Protein AF-A0A7W7Z5I8-F1 (afdb_monomer_lite)

Foldseek 3Di:
DVVVVVVQVVQQVVCCVPPVHGDDCVPDPDRDDDLQPPVLVCCLVVDPPRFQLSVLVSVLSSLVSLLVVLVVQLVPDPDPVSNVVSVVSNVVSVVVNVVSVVSSVVRVVVVVVVVVVPPPPPCPPCPLLNLLVVLLVLLQVLLVVDDPVLNVLSVPLDGDPDDRDPDDDDPPPPDDDSVVSLSSNLNSLVSSLVVLVVQLVVDPDDVSNVSSVVSNVSSVVSSVSSVVSVVVD

Sequence (233 aa):
MQRERERVDAIILGAIAALNKPPDAADLRWPPSDLVPAQEVSEVGDSSLGTAYDAWALAVRHRERAFMFWTYVAALAGDAAVRAAAEGFAREALHDGDALRRERRAAWRSLRHDATEERPSAGEPASAALLESLLLKDIMAWSQQLSSGERAVLAGLAPSPLPPGDQPHDPLAVEGSRDEITSRALRRAEQLATLYLTDADRATDQAGLELAQQLAAQSIARLAVLRSVAAGA

Structure (mmCIF, N/CA/C/O backbone):
data_AF-A0A7W7Z5I8-F1
#
_entry.id   AF-A0A7W7Z5I8-F1
#
loop_
_atom_site.group_PDB
_atom_site.id
_atom_site.type_symbol
_atom_site.label_atom_id
_atom_site.label_alt_id
_atom_site.label_comp_id
_atom_site.label_asym_id
_atom_site.label_entity_id
_atom_site.label_seq_id
_atom_site.pdbx_PDB_ins_code
_atom_site.Cartn_x
_atom_site.Cartn_y
_atom_site.Cartn_z
_atom_site.occupancy
_atom_site.B_iso_or_equiv
_atom_site.auth_seq_id
_atom_site.auth_comp_id
_atom_site.auth_asym_id
_atom_site.auth_atom_id
_atom_site.pdbx_PDB_model_num
ATOM 1 N N . MET A 1 1 ? 12.337 11.397 -4.867 1.00 59.59 1 MET A N 1
ATOM 2 C CA . MET A 1 1 ? 11.713 12.301 -5.861 1.00 59.59 1 MET A CA 1
ATOM 3 C C . MET A 1 1 ? 12.650 12.668 -7.008 1.00 59.59 1 MET A C 1
ATOM 5 O O . MET A 1 1 ? 12.246 12.473 -8.141 1.00 59.59 1 MET A O 1
ATOM 9 N N . GLN A 1 2 ? 13.886 13.124 -6.759 1.00 82.56 2 GLN A N 1
ATOM 10 C CA . GLN A 1 2 ? 14.812 13.554 -7.824 1.00 82.56 2 GLN A CA 1
ATOM 11 C C . GLN A 1 2 ? 15.100 12.478 -8.892 1.00 82.56 2 GLN A C 1
ATOM 13 O O . GLN A 1 2 ? 14.858 12.712 -10.067 1.00 82.56 2 GLN A O 1
ATOM 18 N N . ARG A 1 3 ? 15.489 11.266 -8.476 1.00 81.25 3 ARG A N 1
ATOM 19 C CA . ARG A 1 3 ? 15.762 10.144 -9.396 1.00 81.25 3 ARG A CA 1
ATOM 20 C C . ARG A 1 3 ? 14.581 9.755 -10.291 1.00 81.25 3 ARG A C 1
ATOM 22 O O . ARG A 1 3 ? 14.772 9.317 -11.413 1.00 81.25 3 ARG A O 1
ATOM 29 N N . GLU A 1 4 ? 13.355 9.887 -9.790 1.00 82.94 4 GLU A N 1
ATOM 30 C CA . GLU A 1 4 ? 12.168 9.541 -10.579 1.00 82.94 4 GLU A CA 1
ATOM 31 C C . GLU A 1 4 ? 11.875 10.614 -11.634 1.00 82.94 4 GLU A C 1
ATOM 33 O O . GLU A 1 4 ? 11.503 10.283 -12.753 1.00 82.94 4 GLU A O 1
ATOM 38 N N . ARG A 1 5 ? 12.133 11.891 -11.315 1.00 85.56 5 ARG A N 1
ATOM 39 C CA . ARG A 1 5 ? 12.077 12.982 -12.300 1.00 85.56 5 ARG A CA 1
ATOM 40 C C . ARG A 1 5 ? 13.115 12.786 -13.402 1.00 85.56 5 ARG A C 1
ATOM 42 O O . ARG A 1 5 ? 12.760 12.851 -14.567 1.00 85.56 5 ARG A O 1
ATOM 49 N N . GLU A 1 6 ? 14.345 12.426 -13.038 1.00 87.25 6 GLU A N 1
ATOM 50 C CA . GLU A 1 6 ? 15.419 12.145 -14.003 1.00 87.25 6 GLU A CA 1
ATOM 51 C C . GLU A 1 6 ? 15.049 11.018 -14.984 1.00 87.25 6 GLU A C 1
ATOM 53 O O . GLU A 1 6 ? 15.365 11.100 -16.169 1.00 87.25 6 GLU A O 1
ATOM 58 N N . ARG A 1 7 ? 14.327 9.987 -14.524 1.00 86.56 7 ARG A N 1
ATOM 59 C CA . ARG A 1 7 ? 13.817 8.919 -15.400 1.00 86.56 7 ARG A CA 1
ATOM 60 C C . ARG A 1 7 ? 12.738 9.405 -16.352 1.00 86.56 7 ARG A C 1
ATOM 62 O O . ARG A 1 7 ? 12.776 9.063 -17.531 1.00 86.56 7 ARG A O 1
ATOM 69 N N . VAL A 1 8 ? 11.786 10.187 -15.845 1.00 88.62 8 VAL A N 1
ATOM 70 C CA . VAL A 1 8 ? 10.740 10.797 -16.674 1.00 88.62 8 VAL A CA 1
ATOM 71 C C . VAL A 1 8 ? 11.378 11.673 -17.751 1.00 88.62 8 VAL A C 1
ATOM 73 O O . VAL A 1 8 ? 11.044 11.525 -18.926 1.00 88.62 8 VAL A O 1
ATOM 76 N N . ASP A 1 9 ? 12.360 12.494 -17.382 1.00 90.44 9 ASP A N 1
ATOM 77 C CA . ASP A 1 9 ? 13.094 13.346 -18.317 1.00 90.44 9 ASP A CA 1
ATOM 78 C C . ASP A 1 9 ? 13.838 12.515 -19.373 1.00 90.44 9 ASP A C 1
ATOM 80 O O . ASP A 1 9 ? 13.765 12.821 -20.564 1.00 90.44 9 ASP A O 1
ATOM 84 N N . ALA A 1 10 ? 14.491 11.418 -18.974 1.00 87.44 10 ALA A N 1
ATOM 85 C CA . ALA A 1 10 ? 15.163 10.509 -19.903 1.00 87.44 10 ALA A CA 1
ATOM 86 C C . ALA A 1 10 ? 14.190 9.870 -20.911 1.00 87.44 10 ALA A C 1
ATOM 88 O O . ALA A 1 10 ? 14.506 9.781 -22.100 1.00 87.44 10 ALA A O 1
ATOM 89 N N . ILE A 1 11 ? 12.993 9.468 -20.466 1.00 88.50 11 ILE A N 1
ATOM 90 C CA . ILE A 1 11 ? 11.944 8.922 -21.343 1.00 88.50 11 ILE A CA 1
ATOM 91 C C . ILE A 1 11 ? 11.437 9.996 -22.310 1.00 88.50 11 ILE A C 1
ATOM 93 O O . ILE A 1 11 ? 11.309 9.724 -23.504 1.00 88.50 11 ILE A O 1
ATOM 97 N N . ILE A 1 12 ? 11.176 11.214 -21.825 1.00 90.44 12 ILE A N 1
ATOM 98 C CA . ILE A 1 12 ? 10.705 12.330 -22.657 1.00 90.44 12 ILE A CA 1
ATOM 99 C C . ILE A 1 12 ? 11.742 12.672 -23.728 1.00 90.44 12 ILE A C 1
ATOM 101 O O . ILE A 1 12 ? 11.397 12.766 -24.906 1.00 90.44 12 ILE A O 1
ATOM 105 N N . LEU A 1 13 ? 13.013 12.814 -23.344 1.00 88.50 13 LEU A N 1
ATOM 106 C CA . LEU A 1 13 ? 14.099 13.110 -24.278 1.00 88.50 13 LEU A CA 1
ATOM 107 C C . LEU A 1 13 ? 14.267 11.998 -25.319 1.00 88.50 13 LEU A C 1
ATOM 109 O O . LEU A 1 13 ? 14.396 12.292 -26.508 1.00 88.50 13 LEU A O 1
ATOM 113 N N . GLY A 1 14 ? 14.206 10.732 -24.897 1.00 85.94 14 GLY A N 1
ATOM 114 C CA . GLY A 1 14 ? 14.259 9.586 -25.805 1.00 85.94 14 GLY A CA 1
ATOM 115 C C . GLY A 1 14 ? 13.087 9.555 -26.791 1.00 85.94 14 GLY A C 1
ATOM 116 O O . GLY A 1 14 ? 13.288 9.331 -27.984 1.00 85.94 14 GLY A O 1
ATOM 117 N N . ALA A 1 15 ? 11.872 9.845 -26.321 1.00 86.12 15 ALA A N 1
ATOM 118 C CA . ALA A 1 15 ? 10.682 9.904 -27.164 1.00 86.12 15 ALA A CA 1
ATOM 119 C C . ALA A 1 15 ? 10.750 11.052 -28.178 1.00 86.12 15 ALA A C 1
ATOM 121 O O . ALA A 1 15 ? 10.466 10.835 -29.353 1.00 86.12 15 ALA A O 1
ATOM 122 N N . ILE A 1 16 ? 11.197 12.242 -27.768 1.00 88.50 16 ILE A N 1
ATOM 123 C CA . ILE A 1 16 ? 11.392 13.370 -28.688 1.00 88.50 16 ILE A CA 1
ATOM 124 C C . ILE A 1 16 ? 12.436 13.012 -29.749 1.00 88.50 16 ILE A C 1
ATOM 126 O O . ILE A 1 16 ? 12.201 13.247 -30.931 1.00 88.50 16 ILE A O 1
ATOM 130 N N . ALA A 1 17 ? 13.552 12.394 -29.361 1.00 85.25 17 ALA A N 1
ATOM 131 C CA . ALA A 1 17 ? 14.588 11.992 -30.308 1.00 85.25 17 ALA A CA 1
ATOM 132 C C . ALA A 1 17 ? 14.100 10.941 -31.325 1.00 85.25 17 ALA A C 1
ATOM 134 O O . ALA A 1 17 ? 14.498 10.992 -32.487 1.00 85.25 17 ALA A O 1
ATOM 135 N N . ALA A 1 18 ? 13.242 10.004 -30.909 1.00 81.50 18 ALA A N 1
ATOM 136 C CA . ALA A 1 18 ? 12.774 8.906 -31.758 1.00 81.50 18 ALA A CA 1
ATOM 137 C C . ALA A 1 18 ? 11.504 9.229 -32.568 1.00 81.50 18 ALA A C 1
ATOM 139 O O . ALA A 1 18 ? 11.355 8.770 -33.698 1.00 81.50 18 ALA A O 1
ATOM 140 N N . LEU A 1 19 ? 10.572 9.990 -31.990 1.00 81.56 19 LEU A N 1
ATOM 141 C CA . LEU A 1 19 ? 9.217 10.209 -32.514 1.00 81.56 19 LEU A CA 1
ATOM 142 C C . LEU A 1 19 ? 8.936 11.677 -32.856 1.00 81.56 19 LEU A C 1
ATOM 144 O O . LEU A 1 19 ? 7.856 11.988 -33.357 1.00 81.56 19 LEU A O 1
ATOM 148 N N . ASN A 1 20 ? 9.877 12.581 -32.567 1.00 87.38 20 ASN A N 1
ATOM 149 C CA . ASN A 1 20 ? 9.728 14.031 -32.715 1.00 87.38 20 ASN A CA 1
ATOM 150 C C . ASN A 1 20 ? 8.512 14.611 -31.964 1.00 87.38 20 ASN A C 1
ATOM 152 O O . ASN A 1 20 ? 7.988 15.666 -32.319 1.00 87.38 20 ASN A O 1
ATOM 156 N N . LYS A 1 21 ? 8.051 13.905 -30.925 1.00 88.00 21 LYS A N 1
ATOM 157 C CA . LYS A 1 21 ? 6.984 14.324 -30.015 1.00 88.00 21 LYS A CA 1
ATOM 158 C C . LYS A 1 21 ? 7.205 13.726 -28.620 1.00 88.00 21 LYS A C 1
ATOM 160 O O . LYS A 1 21 ? 7.801 12.651 -28.519 1.00 88.00 21 LYS A O 1
ATOM 165 N N . PRO A 1 22 ? 6.751 14.395 -27.547 1.00 86.94 22 PRO A N 1
ATOM 166 C CA . PRO A 1 22 ? 6.751 13.801 -26.215 1.00 86.94 22 PRO A CA 1
ATOM 167 C C . PRO A 1 22 ? 5.773 12.613 -26.142 1.00 86.94 22 PRO A C 1
ATOM 169 O O . PRO A 1 22 ? 4.867 12.518 -26.975 1.00 86.94 22 PRO A O 1
ATOM 172 N N . PRO A 1 23 ? 5.923 11.719 -25.148 1.00 85.38 23 PRO A N 1
ATOM 173 C CA . PRO A 1 23 ? 4.951 10.661 -24.902 1.00 85.38 23 PRO A CA 1
ATOM 174 C C . PRO A 1 23 ? 3.589 11.273 -24.550 1.00 85.38 23 PRO A C 1
ATOM 176 O O . PRO A 1 23 ? 3.506 12.083 -23.627 1.00 85.38 23 PRO A O 1
ATOM 179 N N . ASP A 1 24 ? 2.533 10.867 -25.254 1.00 83.69 24 ASP A N 1
ATOM 180 C CA . ASP A 1 24 ? 1.152 11.232 -24.936 1.00 83.69 24 ASP A CA 1
ATOM 181 C C . ASP A 1 24 ? 0.395 9.993 -24.440 1.00 83.69 24 ASP A C 1
ATOM 183 O O . ASP A 1 24 ? 0.462 8.918 -25.039 1.00 83.69 24 ASP A O 1
ATOM 187 N N . ALA A 1 25 ? -0.350 10.137 -23.344 1.00 79.19 25 ALA A N 1
ATOM 188 C CA . ALA A 1 25 ? -1.214 9.076 -22.841 1.00 79.19 25 ALA A CA 1
ATOM 189 C C . ALA A 1 25 ? -2.305 8.694 -23.857 1.00 79.19 25 ALA A C 1
ATOM 191 O O . ALA A 1 25 ? -2.724 7.538 -23.883 1.00 79.19 25 ALA A O 1
ATOM 192 N N . ALA A 1 26 ? -2.723 9.625 -24.724 1.00 83.00 26 ALA A N 1
ATOM 193 C CA . ALA A 1 26 ? -3.668 9.355 -25.807 1.00 83.00 26 ALA A CA 1
ATOM 194 C C . ALA A 1 26 ? -3.111 8.394 -26.877 1.00 83.00 26 ALA A C 1
ATOM 196 O O . ALA A 1 26 ? -3.890 7.761 -27.589 1.00 83.00 26 ALA A O 1
ATOM 197 N N . ASP A 1 27 ? -1.783 8.243 -26.975 1.00 81.75 27 ASP A N 1
ATOM 198 C CA . ASP A 1 27 ? -1.146 7.290 -27.893 1.00 81.75 27 ASP A CA 1
ATOM 199 C C . ASP A 1 27 ? -1.179 5.841 -27.364 1.00 81.75 27 ASP A C 1
ATOM 201 O O . ASP A 1 27 ? -0.855 4.894 -28.092 1.00 81.75 27 ASP A O 1
ATOM 205 N N . LEU A 1 28 ? -1.548 5.634 -26.094 1.00 79.50 28 LEU A N 1
ATOM 206 C CA . LEU A 1 28 ? -1.592 4.308 -25.488 1.00 79.50 28 LEU A CA 1
ATOM 207 C C . LEU A 1 28 ? -2.837 3.542 -25.946 1.00 79.50 28 LEU A C 1
ATOM 209 O O . LEU A 1 28 ? -3.972 3.974 -25.774 1.00 79.50 28 LEU A O 1
ATOM 213 N N . ARG A 1 29 ? -2.622 2.334 -26.480 1.00 80.56 29 ARG A N 1
ATOM 214 C CA . ARG A 1 29 ? -3.711 1.432 -26.906 1.00 80.56 29 ARG A CA 1
ATOM 215 C C . ARG A 1 29 ? -4.505 0.833 -25.744 1.00 80.56 29 ARG A C 1
ATOM 217 O O . ARG A 1 29 ? -5.600 0.322 -25.952 1.00 80.56 29 ARG A O 1
ATOM 224 N N . TRP A 1 30 ? -3.940 0.862 -24.546 1.00 79.12 30 TRP A N 1
ATOM 225 C CA . TRP A 1 30 ? -4.536 0.354 -23.319 1.00 79.12 30 TRP A CA 1
ATOM 226 C C . TRP A 1 30 ? -4.182 1.293 -22.168 1.00 79.12 30 TRP A C 1
ATOM 228 O O . TRP A 1 30 ? -3.087 1.866 -22.173 1.00 79.12 30 TRP A O 1
ATOM 238 N N . PRO A 1 31 ? -5.069 1.445 -21.171 1.00 76.94 31 PRO A N 1
ATOM 239 C CA . PRO A 1 31 ? -4.736 2.207 -19.982 1.00 76.94 31 PRO A CA 1
ATOM 240 C C . PRO A 1 31 ? -3.504 1.577 -19.310 1.00 76.94 31 PRO A C 1
ATOM 242 O O . PRO A 1 31 ? -3.434 0.348 -19.191 1.00 76.94 31 PRO A O 1
ATOM 245 N N . PRO A 1 32 ? -2.511 2.385 -18.903 1.00 70.75 32 PRO A N 1
ATOM 246 C CA . PRO A 1 32 ? -1.347 1.865 -18.209 1.00 70.75 32 PRO A CA 1
ATOM 247 C C . PRO A 1 32 ? -1.794 1.223 -16.894 1.00 70.75 32 PRO A C 1
ATOM 249 O O . PRO A 1 32 ? -2.606 1.782 -16.158 1.00 70.75 32 PRO A O 1
ATOM 252 N N . SER A 1 33 ? -1.279 0.028 -16.610 1.00 71.75 33 SER A N 1
ATOM 253 C CA . SER A 1 33 ? -1.492 -0.612 -15.316 1.00 71.75 33 SER A CA 1
ATOM 254 C C . SER A 1 33 ? -0.780 0.203 -14.245 1.00 71.75 33 SER A C 1
ATOM 256 O O . SER A 1 33 ? 0.400 0.522 -14.401 1.00 71.75 33 SER A O 1
ATOM 258 N N . ASP A 1 34 ? -1.481 0.525 -13.162 1.00 78.56 34 ASP A N 1
ATOM 259 C CA . ASP A 1 34 ? -0.858 1.218 -12.045 1.00 78.56 34 ASP A CA 1
ATOM 260 C C . ASP A 1 34 ? 0.165 0.290 -11.368 1.00 78.56 34 ASP A C 1
ATOM 262 O O . ASP A 1 34 ? -0.183 -0.752 -10.804 1.00 78.56 34 ASP A O 1
ATOM 266 N N . LEU A 1 35 ? 1.451 0.642 -11.472 1.00 74.62 35 LEU A N 1
ATOM 267 C CA . LEU A 1 35 ? 2.547 -0.126 -10.876 1.00 74.62 35 LEU A CA 1
ATOM 268 C C . LEU A 1 35 ? 2.551 -0.024 -9.348 1.00 74.62 35 LEU A C 1
ATOM 270 O O . LEU A 1 35 ? 3.199 -0.846 -8.697 1.00 74.62 35 LEU A O 1
ATOM 274 N N . VAL A 1 36 ? 1.858 0.962 -8.773 1.00 77.06 36 VAL A N 1
ATOM 275 C CA . VAL A 1 36 ? 1.544 1.031 -7.345 1.00 77.06 36 VAL A CA 1
ATOM 276 C C . VAL A 1 36 ? 0.164 1.654 -7.205 1.00 77.06 36 VAL A C 1
ATOM 278 O O . VAL A 1 36 ? 0.076 2.880 -7.169 1.00 77.06 36 VAL A O 1
ATOM 281 N N . PRO A 1 37 ? -0.891 0.832 -7.075 1.00 82.38 37 PRO A N 1
ATOM 282 C CA . PRO A 1 37 ? -2.240 1.330 -6.872 1.00 82.38 37 PRO A CA 1
ATOM 283 C C . PRO A 1 37 ? -2.256 2.426 -5.810 1.00 82.38 37 PRO A C 1
ATOM 285 O O . PRO A 1 37 ? -1.769 2.205 -4.699 1.00 82.38 37 PRO A O 1
ATOM 288 N N . ALA A 1 38 ? -2.827 3.588 -6.136 1.00 83.31 38 ALA A N 1
ATOM 289 C CA . ALA A 1 38 ? -2.962 4.697 -5.185 1.00 83.31 38 ALA A CA 1
ATOM 290 C C . ALA A 1 38 ? -3.563 4.236 -3.844 1.00 83.31 38 ALA A C 1
ATOM 292 O O . ALA A 1 38 ? -3.144 4.691 -2.785 1.00 83.31 38 ALA A O 1
ATOM 293 N N . GLN A 1 39 ? -4.465 3.252 -3.899 1.00 80.12 39 GLN A N 1
ATOM 294 C CA . GLN A 1 39 ? -5.031 2.599 -2.728 1.00 80.12 39 GLN A CA 1
ATOM 295 C C . GLN A 1 39 ? -3.970 1.963 -1.812 1.00 80.12 39 GLN A C 1
ATOM 297 O O . GLN A 1 39 ? -4.030 2.188 -0.613 1.00 80.12 39 GLN A O 1
ATOM 302 N N . GLU A 1 40 ? -2.975 1.235 -2.335 1.00 83.06 40 GLU A N 1
ATOM 303 C CA . GLU A 1 40 ? -1.910 0.640 -1.504 1.00 83.06 40 GLU A CA 1
ATOM 304 C C . GLU A 1 40 ? -1.059 1.721 -0.813 1.00 83.06 40 GLU A C 1
ATOM 306 O O . GLU A 1 40 ? -0.585 1.528 0.306 1.00 83.06 40 GLU A O 1
ATOM 311 N N . VAL A 1 41 ? -0.846 2.864 -1.479 1.00 85.00 41 VAL A N 1
ATOM 312 C CA . VAL A 1 41 ? -0.110 4.004 -0.906 1.00 85.00 41 VAL A CA 1
ATOM 313 C C . VAL A 1 41 ? -0.921 4.655 0.208 1.00 85.00 41 VAL A C 1
ATOM 315 O O . VAL A 1 41 ? -0.382 4.885 1.290 1.00 85.00 41 VAL A O 1
ATOM 318 N N . SER A 1 42 ? -2.206 4.914 -0.040 1.00 81.81 42 SER A N 1
ATOM 319 C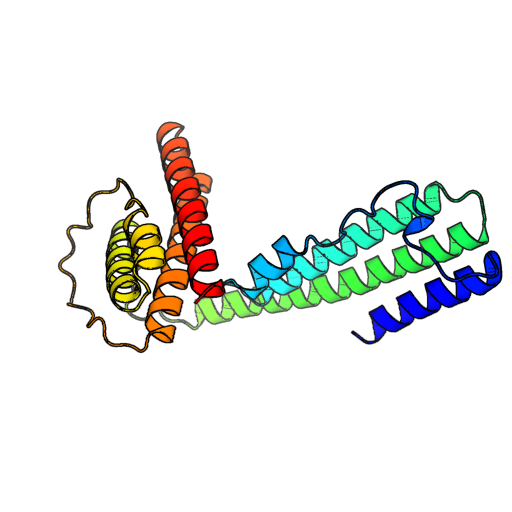 CA . SER A 1 42 ? -3.130 5.455 0.959 1.00 81.81 42 SER A CA 1
ATOM 320 C C . SER A 1 42 ? -3.295 4.511 2.145 1.00 81.81 42 SER A C 1
ATOM 322 O O . SER A 1 42 ? -3.231 4.950 3.281 1.00 81.81 42 SER A O 1
ATOM 324 N N . GLU A 1 43 ? -3.406 3.201 1.924 1.00 80.00 43 GLU A N 1
ATOM 325 C CA . GLU A 1 43 ? -3.531 2.219 3.005 1.00 80.00 43 GLU A CA 1
ATOM 326 C C . GLU A 1 43 ? -2.351 2.261 3.981 1.00 80.00 43 GLU A C 1
ATOM 328 O O . GLU A 1 43 ? -2.567 2.166 5.188 1.00 80.00 43 GLU A O 1
ATOM 333 N N . VAL A 1 44 ? -1.124 2.434 3.477 1.00 83.12 44 VAL A N 1
ATOM 334 C CA . VAL A 1 44 ? 0.071 2.577 4.321 1.00 83.12 44 VAL A CA 1
ATOM 335 C C . VAL A 1 44 ? 0.166 3.976 4.938 1.00 83.12 44 VAL A C 1
ATOM 337 O O . VAL A 1 44 ? 0.548 4.092 6.098 1.00 83.12 44 VAL A O 1
ATOM 340 N N . GLY A 1 45 ? -0.164 5.029 4.184 1.00 80.50 45 GLY A N 1
ATOM 341 C CA . GLY A 1 45 ? -0.077 6.420 4.646 1.00 80.50 45 GLY A CA 1
ATOM 342 C C . GLY A 1 45 ? -1.126 6.797 5.695 1.00 80.50 45 GLY A C 1
ATOM 343 O O . GLY A 1 45 ? -0.820 7.545 6.620 1.00 80.50 45 GLY A O 1
ATOM 344 N N . ASP A 1 46 ? -2.327 6.237 5.578 1.00 78.19 46 ASP A N 1
ATOM 345 C CA . ASP A 1 46 ? -3.469 6.515 6.452 1.00 78.19 46 ASP A CA 1
ATOM 346 C C . ASP A 1 46 ? -3.547 5.536 7.633 1.00 78.19 46 ASP A C 1
ATOM 348 O O . ASP A 1 46 ? -4.399 5.689 8.511 1.00 78.19 46 ASP A O 1
ATOM 352 N N . SER A 1 47 ? -2.688 4.507 7.669 1.00 77.75 47 SER A N 1
ATOM 353 C CA . SER A 1 47 ? -2.676 3.556 8.778 1.00 77.75 47 SER A CA 1
ATOM 354 C C . SER A 1 47 ? -1.971 4.130 9.999 1.00 77.75 47 SER A C 1
ATOM 356 O O . SER A 1 47 ? -0.771 4.399 10.000 1.00 77.75 47 SER A O 1
ATOM 358 N N . SER A 1 48 ? -2.714 4.206 11.098 1.00 72.56 48 SER A N 1
ATOM 359 C CA . SER A 1 48 ? -2.189 4.534 12.427 1.00 72.56 48 SER A CA 1
ATOM 360 C C . SER A 1 48 ? -1.272 3.450 13.015 1.00 72.56 48 SER A C 1
ATOM 362 O O . SER A 1 48 ? -0.515 3.725 13.951 1.00 72.56 48 SER A O 1
ATOM 364 N N . LEU A 1 49 ? -1.366 2.224 12.487 1.00 75.56 49 LEU A N 1
ATOM 365 C CA . LEU A 1 49 ? -0.478 1.093 12.768 1.00 75.56 49 LEU A CA 1
ATOM 366 C C . LEU A 1 49 ? 0.614 0.914 11.704 1.00 75.56 49 LEU A C 1
ATOM 368 O O . LEU A 1 49 ? 1.427 -0.001 11.827 1.00 75.56 49 LEU A O 1
ATOM 372 N N . GLY A 1 50 ? 0.636 1.761 10.672 1.00 79.00 50 GLY A N 1
ATOM 373 C CA . GLY A 1 50 ? 1.610 1.689 9.595 1.00 79.00 50 GLY A CA 1
ATOM 374 C C . GLY A 1 50 ? 3.025 1.823 10.144 1.00 79.00 50 GLY A C 1
ATOM 375 O O . GLY A 1 50 ? 3.359 2.784 10.840 1.00 79.00 50 GLY A O 1
ATOM 376 N N . THR A 1 51 ? 3.876 0.850 9.836 1.00 85.25 51 THR A N 1
ATOM 377 C CA . THR A 1 51 ? 5.266 0.857 10.292 1.00 85.25 51 THR A CA 1
ATOM 378 C C . THR A 1 51 ? 6.201 1.297 9.171 1.00 85.25 51 THR A C 1
ATOM 380 O O . THR A 1 51 ? 5.908 1.159 7.980 1.00 85.25 51 THR A O 1
ATOM 383 N N . ALA A 1 52 ? 7.401 1.767 9.529 1.00 87.12 52 ALA A N 1
ATOM 384 C CA . ALA A 1 52 ? 8.450 2.015 8.537 1.00 87.12 52 ALA A CA 1
ATOM 385 C C . ALA A 1 52 ? 8.734 0.756 7.694 1.00 87.12 52 ALA A C 1
ATOM 387 O O . ALA A 1 52 ? 9.045 0.850 6.508 1.00 87.12 52 ALA A O 1
ATOM 388 N N . TYR A 1 53 ? 8.592 -0.431 8.290 1.00 87.69 53 TYR A N 1
ATOM 389 C CA . TYR A 1 53 ? 8.721 -1.696 7.580 1.00 87.69 53 TYR A CA 1
ATOM 390 C C . TYR A 1 53 ? 7.667 -1.860 6.474 1.00 87.69 53 TYR A C 1
ATOM 392 O O . TYR A 1 53 ? 8.036 -2.276 5.373 1.00 87.69 53 TYR A O 1
ATOM 400 N N . ASP A 1 54 ? 6.409 -1.486 6.717 1.00 87.31 54 ASP A N 1
ATOM 401 C CA . ASP A 1 54 ? 5.328 -1.571 5.723 1.00 87.31 54 ASP A CA 1
ATOM 402 C C . ASP A 1 54 ? 5.562 -0.615 4.552 1.00 87.31 54 ASP A C 1
ATOM 404 O O . ASP A 1 54 ? 5.443 -1.011 3.388 1.00 87.31 54 ASP A O 1
ATOM 408 N N . ALA A 1 55 ? 6.014 0.608 4.843 1.00 91.62 55 ALA A N 1
ATOM 409 C CA . ALA A 1 55 ? 6.400 1.582 3.824 1.00 91.62 55 ALA A CA 1
ATOM 410 C C . ALA A 1 55 ? 7.555 1.071 2.944 1.00 91.62 55 ALA A C 1
ATOM 412 O O . ALA A 1 55 ? 7.484 1.127 1.711 1.00 91.62 55 ALA A O 1
ATOM 413 N N . TRP A 1 56 ? 8.603 0.499 3.548 1.00 92.44 56 TRP A N 1
ATOM 414 C CA . TRP A 1 56 ? 9.699 -0.100 2.783 1.00 92.44 56 TRP A CA 1
ATOM 415 C C . TRP A 1 56 ? 9.261 -1.350 2.013 1.00 92.44 56 TRP A C 1
ATOM 417 O O . TRP A 1 56 ? 9.729 -1.572 0.896 1.00 92.44 56 TRP A O 1
ATOM 427 N N . ALA A 1 57 ? 8.357 -2.165 2.562 1.00 89.56 57 ALA A N 1
ATOM 428 C CA . ALA A 1 57 ? 7.801 -3.320 1.865 1.00 89.56 57 ALA A CA 1
ATOM 429 C C . ALA A 1 57 ? 7.006 -2.904 0.619 1.00 89.56 57 ALA A C 1
ATOM 431 O O . ALA A 1 57 ? 7.203 -3.498 -0.444 1.00 89.56 57 ALA A O 1
ATOM 432 N N . LEU A 1 58 ? 6.184 -1.855 0.719 1.00 91.56 58 LEU A N 1
ATOM 433 C CA . LEU A 1 58 ? 5.478 -1.272 -0.421 1.00 91.56 58 LEU A CA 1
ATOM 434 C C . LEU A 1 58 ? 6.457 -0.748 -1.483 1.00 91.56 58 LEU A C 1
ATOM 436 O O . LEU A 1 58 ? 6.309 -1.053 -2.669 1.00 91.56 58 LEU A O 1
ATOM 440 N N . ALA A 1 59 ? 7.504 -0.031 -1.066 1.00 92.12 59 ALA A N 1
ATOM 441 C CA . ALA A 1 59 ? 8.529 0.476 -1.978 1.00 92.12 59 ALA A CA 1
ATOM 442 C C . ALA A 1 59 ? 9.283 -0.654 -2.711 1.00 92.12 59 ALA A C 1
ATOM 444 O O . ALA A 1 59 ? 9.576 -0.530 -3.903 1.00 92.12 59 ALA A O 1
ATOM 445 N N . VAL A 1 60 ? 9.572 -1.772 -2.033 1.00 91.56 60 VAL A N 1
ATOM 446 C CA . VAL A 1 60 ? 10.171 -2.960 -2.668 1.00 91.56 60 VAL A CA 1
ATOM 447 C C . VAL A 1 60 ? 9.232 -3.539 -3.728 1.00 91.56 60 VAL A C 1
ATOM 449 O O . VAL A 1 60 ? 9.669 -3.726 -4.865 1.00 91.56 60 VAL A O 1
ATOM 452 N N . ARG A 1 61 ? 7.945 -3.748 -3.403 1.00 91.00 61 ARG A N 1
ATOM 453 C CA . ARG A 1 61 ? 6.948 -4.255 -4.367 1.00 91.00 61 ARG A CA 1
ATOM 454 C C . ARG A 1 61 ? 6.837 -3.355 -5.595 1.00 91.00 61 ARG A C 1
ATOM 456 O O . ARG A 1 61 ? 6.749 -3.851 -6.714 1.00 91.00 61 ARG A O 1
ATOM 463 N N . HIS A 1 62 ? 6.894 -2.036 -5.405 1.00 91.12 62 HIS A N 1
ATOM 464 C CA . HIS A 1 62 ? 6.918 -1.086 -6.515 1.00 91.12 62 HIS A CA 1
ATOM 465 C C . HIS A 1 62 ? 8.092 -1.345 -7.467 1.00 91.12 62 HIS A C 1
ATOM 467 O O . HIS A 1 62 ? 7.894 -1.468 -8.676 1.00 91.12 62 HIS A O 1
ATOM 473 N N . ARG A 1 63 ? 9.318 -1.460 -6.944 1.00 92.44 63 ARG A N 1
ATOM 474 C CA . ARG A 1 63 ? 10.494 -1.701 -7.794 1.00 92.44 63 ARG A CA 1
ATOM 475 C C . ARG A 1 63 ? 10.479 -3.083 -8.444 1.00 92.44 63 ARG A C 1
ATOM 477 O O . ARG A 1 63 ? 10.919 -3.207 -9.582 1.00 92.44 63 ARG A O 1
ATOM 484 N N . GLU A 1 64 ? 9.908 -4.091 -7.791 1.00 92.00 64 GLU A N 1
ATOM 485 C CA . GLU A 1 64 ? 9.685 -5.414 -8.393 1.00 92.00 64 GLU A CA 1
ATOM 486 C C . GLU A 1 64 ? 8.691 -5.351 -9.563 1.00 92.00 64 GLU A C 1
ATOM 488 O O . GLU A 1 64 ? 8.978 -5.879 -10.640 1.00 92.00 64 GLU A O 1
ATOM 493 N N . ARG A 1 65 ? 7.568 -4.638 -9.404 1.00 93.56 65 ARG A N 1
ATOM 494 C CA . ARG A 1 65 ? 6.601 -4.398 -10.490 1.00 93.56 65 ARG A CA 1
ATOM 495 C C . ARG A 1 65 ? 7.225 -3.618 -11.650 1.00 93.56 65 ARG A C 1
ATOM 497 O O . ARG A 1 65 ? 7.037 -4.003 -12.802 1.00 93.56 65 ARG A O 1
ATOM 504 N N . ALA A 1 66 ? 8.036 -2.599 -11.362 1.00 92.06 66 ALA A N 1
ATOM 505 C CA . ALA A 1 66 ? 8.779 -1.865 -12.387 1.00 92.06 66 ALA A CA 1
ATOM 506 C C . ALA A 1 66 ? 9.767 -2.767 -13.151 1.00 92.06 66 ALA A C 1
ATOM 508 O O . ALA A 1 66 ? 9.832 -2.706 -14.376 1.00 92.06 66 ALA A O 1
ATOM 509 N N . PHE A 1 67 ? 10.502 -3.641 -12.457 1.00 94.62 67 PHE A N 1
ATOM 510 C CA . PHE A 1 67 ? 11.392 -4.612 -13.100 1.00 94.62 67 PHE A CA 1
ATOM 511 C C . PHE A 1 67 ? 10.632 -5.554 -14.048 1.00 94.62 67 PHE A C 1
ATOM 513 O O . PHE A 1 67 ? 11.042 -5.734 -15.197 1.00 94.62 67 PHE A O 1
ATOM 520 N N . MET A 1 68 ? 9.505 -6.119 -13.602 1.00 93.44 68 MET A N 1
ATOM 521 C CA . MET A 1 68 ? 8.661 -6.980 -14.443 1.00 93.44 68 MET A CA 1
ATOM 522 C C . MET A 1 68 ? 8.128 -6.234 -15.671 1.00 93.44 68 MET A C 1
ATOM 524 O O . MET A 1 68 ? 8.161 -6.760 -16.781 1.00 93.44 68 MET A O 1
ATOM 528 N N . PHE A 1 69 ? 7.690 -4.987 -15.495 1.00 91.56 69 PHE A N 1
ATOM 529 C CA . PHE A 1 69 ? 7.224 -4.154 -16.599 1.00 91.56 69 PHE A CA 1
ATOM 530 C C . PHE A 1 69 ? 8.324 -3.928 -17.645 1.00 91.56 69 PHE A C 1
ATOM 532 O O . PHE A 1 69 ? 8.127 -4.202 -18.828 1.00 91.56 69 PHE A O 1
ATOM 539 N N . TRP A 1 70 ? 9.509 -3.483 -17.225 1.00 93.19 70 TRP A N 1
ATOM 540 C CA . TRP A 1 70 ? 10.585 -3.157 -18.162 1.00 93.19 70 TRP A CA 1
ATOM 541 C C . TRP A 1 70 ? 11.192 -4.384 -18.843 1.00 93.19 70 TRP A C 1
ATOM 543 O O . TRP A 1 70 ? 11.549 -4.314 -20.017 1.00 93.19 70 TRP A O 1
ATOM 553 N N . THR A 1 71 ? 11.253 -5.528 -18.159 1.00 96.06 71 THR A N 1
ATOM 554 C CA . THR A 1 71 ? 11.666 -6.791 -18.795 1.00 96.06 71 THR A CA 1
ATOM 555 C C . THR A 1 71 ? 10.659 -7.259 -19.844 1.00 96.06 71 THR A C 1
ATOM 557 O O . THR A 1 71 ? 11.065 -7.717 -20.912 1.00 96.06 71 THR A O 1
ATOM 560 N N . TYR A 1 72 ? 9.360 -7.071 -19.598 1.00 94.50 72 TYR A N 1
ATOM 561 C CA . TYR A 1 72 ? 8.320 -7.336 -20.590 1.00 94.50 72 TYR A CA 1
ATOM 562 C C . TYR A 1 72 ? 8.440 -6.412 -21.814 1.00 94.50 72 TYR A C 1
ATOM 564 O O . TYR A 1 72 ? 8.405 -6.886 -22.950 1.00 94.50 72 TYR A O 1
ATOM 572 N N . VAL A 1 73 ? 8.662 -5.108 -21.600 1.00 92.06 73 VAL A N 1
ATOM 573 C CA . VAL A 1 73 ? 8.903 -4.147 -22.693 1.00 92.06 73 VAL A CA 1
ATOM 574 C C . VAL A 1 73 ? 10.139 -4.537 -23.506 1.00 92.06 73 VAL A C 1
ATOM 576 O O . VAL A 1 73 ? 10.066 -4.576 -24.732 1.00 92.06 73 VAL A O 1
ATOM 579 N N . ALA A 1 74 ? 11.253 -4.877 -22.851 1.00 95.44 74 ALA A N 1
ATOM 580 C CA . ALA A 1 74 ? 12.476 -5.304 -23.529 1.00 95.44 74 ALA A CA 1
ATOM 581 C C . ALA A 1 74 ? 12.252 -6.558 -24.392 1.00 95.44 74 ALA A C 1
ATOM 583 O O . ALA A 1 74 ? 12.696 -6.607 -25.540 1.00 95.44 74 ALA A O 1
ATOM 584 N N . ALA A 1 75 ? 11.517 -7.544 -23.869 1.0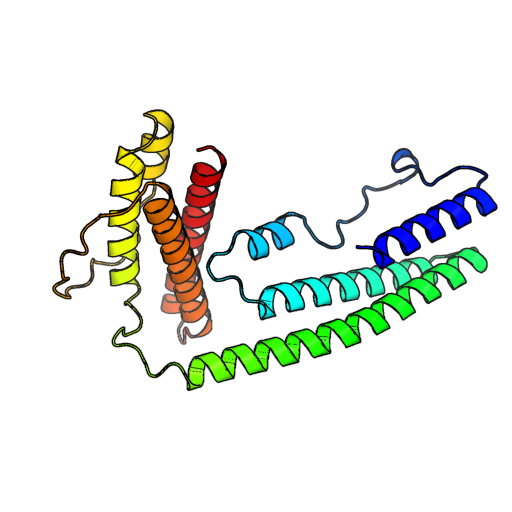0 96.25 75 ALA A N 1
ATOM 585 C CA . ALA A 1 75 ? 11.223 -8.787 -24.579 1.00 96.25 75 ALA A CA 1
ATOM 586 C C . ALA A 1 75 ? 10.365 -8.574 -25.839 1.00 96.25 75 ALA A C 1
ATOM 588 O O . ALA A 1 75 ? 10.550 -9.278 -26.831 1.00 96.25 75 ALA A O 1
ATOM 589 N N . LEU A 1 76 ? 9.445 -7.604 -25.816 1.00 94.50 76 LEU A N 1
ATOM 590 C CA . LEU A 1 76 ? 8.554 -7.305 -26.942 1.00 94.50 76 LEU A CA 1
ATOM 591 C C . LEU A 1 76 ? 9.076 -6.217 -27.889 1.00 94.50 76 LEU A C 1
ATOM 593 O O . LEU A 1 76 ? 8.495 -6.000 -28.954 1.00 94.50 76 LEU A O 1
ATOM 597 N N . ALA A 1 77 ? 10.149 -5.516 -27.524 1.00 92.12 77 ALA A N 1
ATOM 598 C CA . ALA A 1 77 ? 10.686 -4.426 -28.321 1.00 92.12 77 ALA A CA 1
ATOM 599 C C . ALA A 1 77 ? 11.274 -4.938 -29.648 1.00 92.12 77 ALA A C 1
ATOM 601 O O . ALA A 1 77 ? 12.294 -5.636 -29.680 1.00 92.12 77 ALA A O 1
ATOM 602 N N . GLY A 1 78 ? 10.645 -4.541 -30.760 1.00 90.56 78 GLY A N 1
ATOM 603 C CA . GLY A 1 78 ? 11.170 -4.760 -32.112 1.00 90.56 78 GLY A CA 1
ATOM 604 C C . GLY A 1 78 ? 12.360 -3.855 -32.451 1.00 90.56 78 GLY A C 1
ATOM 605 O O . GLY A 1 78 ? 13.212 -4.236 -33.248 1.00 90.56 78 GLY A O 1
ATOM 606 N N . ASP A 1 79 ? 12.445 -2.689 -31.809 1.00 89.75 79 ASP A N 1
ATOM 607 C CA . ASP A 1 79 ? 13.539 -1.730 -31.952 1.00 89.75 79 ASP A CA 1
ATOM 608 C C . ASP A 1 79 ? 14.655 -2.013 -30.925 1.00 89.75 79 ASP A C 1
ATOM 610 O O . ASP A 1 79 ? 14.397 -2.170 -29.727 1.00 89.75 79 ASP A O 1
ATOM 614 N N . ALA A 1 80 ? 15.905 -2.077 -31.394 1.00 90.31 80 ALA A N 1
ATOM 615 C CA . ALA A 1 80 ? 17.068 -2.382 -30.562 1.00 90.31 80 ALA A CA 1
ATOM 616 C C . ALA A 1 80 ? 17.395 -1.283 -29.533 1.00 90.31 80 ALA A C 1
ATOM 618 O O . ALA A 1 80 ? 17.838 -1.601 -28.428 1.00 90.31 80 ALA A O 1
ATOM 619 N N . ALA A 1 81 ? 17.158 -0.011 -29.856 1.00 86.50 81 ALA A N 1
ATOM 620 C CA . ALA A 1 81 ? 17.359 1.103 -28.934 1.00 86.50 81 ALA A CA 1
ATOM 621 C C . ALA A 1 81 ? 16.304 1.092 -27.820 1.00 86.50 81 ALA A C 1
ATOM 623 O O . ALA A 1 81 ? 16.645 1.259 -26.648 1.00 86.50 81 ALA A O 1
ATOM 624 N N . VAL A 1 82 ? 15.041 0.808 -28.162 1.00 88.00 82 VAL A N 1
ATOM 625 C CA . VAL A 1 82 ? 13.960 0.650 -27.168 1.00 88.00 82 VAL A CA 1
ATOM 626 C C . VAL A 1 82 ? 14.253 -0.525 -26.238 1.00 88.00 82 VAL A C 1
ATOM 628 O O . VAL A 1 82 ? 14.116 -0.397 -25.020 1.00 88.00 82 VAL A O 1
ATOM 631 N N . ARG A 1 83 ? 14.715 -1.653 -26.793 1.00 93.75 83 ARG A N 1
ATOM 632 C CA . ARG A 1 83 ? 15.133 -2.817 -26.004 1.00 93.75 83 ARG A CA 1
ATOM 633 C C . ARG A 1 83 ? 16.242 -2.460 -25.015 1.00 93.75 83 ARG A C 1
ATOM 635 O O . ARG A 1 83 ? 16.097 -2.731 -23.828 1.00 93.75 83 ARG A O 1
ATOM 642 N N . ALA A 1 84 ? 17.305 -1.808 -25.485 1.00 92.06 84 ALA A N 1
ATOM 643 C CA . ALA A 1 84 ? 18.436 -1.418 -24.645 1.00 92.06 84 ALA A CA 1
ATOM 644 C C . ALA A 1 84 ? 18.032 -0.442 -23.524 1.00 92.06 84 ALA A C 1
ATOM 646 O O . ALA A 1 84 ? 18.476 -0.591 -22.384 1.00 92.06 84 ALA A O 1
ATOM 647 N N . ALA A 1 85 ? 17.158 0.527 -23.819 1.00 90.56 85 ALA A N 1
ATOM 648 C CA . ALA A 1 85 ? 16.633 1.452 -22.815 1.00 90.56 85 ALA A CA 1
ATOM 649 C C . ALA A 1 85 ? 15.800 0.722 -21.746 1.00 90.56 85 ALA A C 1
ATOM 651 O O . ALA A 1 85 ? 16.011 0.925 -20.549 1.00 90.56 85 ALA A O 1
ATOM 652 N N . ALA A 1 86 ? 14.907 -0.181 -22.164 1.00 92.88 86 ALA A N 1
ATOM 653 C CA . ALA A 1 86 ? 14.089 -0.981 -21.255 1.00 92.88 86 ALA A CA 1
ATOM 654 C C . ALA A 1 86 ? 14.942 -1.907 -20.366 1.00 92.88 86 ALA A C 1
ATOM 656 O O . ALA A 1 86 ? 14.720 -1.983 -19.158 1.00 92.88 86 ALA A O 1
ATOM 657 N N . GLU A 1 87 ? 15.977 -2.546 -20.917 1.00 96.38 87 GLU A N 1
ATOM 658 C CA . GLU A 1 87 ? 16.954 -3.312 -20.129 1.00 96.38 87 GLU A CA 1
ATOM 659 C C . GLU A 1 87 ? 17.706 -2.434 -19.116 1.00 96.38 87 GLU A C 1
ATOM 661 O O . GLU A 1 87 ? 17.990 -2.873 -17.997 1.00 96.38 87 GLU A O 1
ATOM 666 N N . GLY A 1 88 ? 18.016 -1.187 -19.487 1.00 94.75 88 GLY A N 1
ATOM 667 C CA . GLY A 1 88 ? 18.566 -0.170 -18.590 1.00 94.75 88 GLY A CA 1
ATOM 668 C C . GLY A 1 88 ? 17.665 0.076 -17.381 1.00 94.75 88 GLY A C 1
ATOM 669 O O . GLY A 1 88 ? 18.098 -0.122 -16.243 1.00 94.75 88 GLY A O 1
ATOM 670 N N . PHE A 1 89 ? 16.394 0.406 -17.620 1.00 93.75 89 PHE A N 1
ATOM 671 C CA . PHE A 1 89 ? 15.420 0.642 -16.551 1.00 93.75 89 PHE A CA 1
ATOM 672 C C . PHE A 1 89 ? 15.160 -0.599 -15.688 1.00 93.75 89 PHE A C 1
ATOM 674 O O . PHE A 1 89 ? 15.039 -0.484 -14.467 1.00 93.75 89 PHE A O 1
ATOM 681 N N . ALA A 1 90 ? 15.136 -1.795 -16.283 1.00 95.12 90 ALA A N 1
ATOM 682 C CA . ALA A 1 90 ? 15.025 -3.043 -15.531 1.00 95.12 90 ALA A CA 1
ATOM 683 C C . ALA A 1 90 ? 16.212 -3.228 -14.566 1.00 95.12 90 ALA A C 1
ATOM 685 O O . ALA A 1 90 ? 16.023 -3.558 -13.393 1.00 95.12 90 ALA A O 1
ATOM 686 N N . ARG A 1 91 ? 17.441 -2.965 -15.026 1.00 96.00 91 ARG A N 1
ATOM 687 C CA . ARG A 1 91 ? 18.650 -3.062 -14.193 1.00 96.00 91 ARG A CA 1
ATOM 688 C C . ARG A 1 91 ? 18.648 -2.040 -13.057 1.00 96.00 91 ARG A C 1
ATOM 690 O O . ARG A 1 91 ? 19.002 -2.382 -11.929 1.00 96.00 91 ARG A O 1
ATOM 697 N N . GLU A 1 92 ? 18.219 -0.812 -13.330 1.00 94.38 92 GLU A N 1
ATOM 698 C CA . GLU A 1 92 ? 18.044 0.204 -12.290 1.00 94.38 92 GLU A CA 1
ATOM 699 C C . GLU A 1 92 ? 17.008 -0.209 -11.242 1.00 94.38 92 GLU A C 1
ATOM 701 O O . GLU A 1 92 ? 17.247 -0.038 -10.047 1.00 94.38 92 GLU A O 1
ATOM 706 N N . ALA A 1 93 ? 15.878 -0.781 -11.669 1.00 92.56 93 ALA A N 1
ATOM 707 C CA . ALA A 1 93 ? 14.840 -1.253 -10.760 1.00 92.56 93 ALA A CA 1
ATOM 708 C C . ALA A 1 93 ? 15.357 -2.357 -9.822 1.00 92.56 93 ALA A C 1
ATOM 710 O O . ALA A 1 93 ? 15.035 -2.339 -8.633 1.00 92.56 93 ALA A O 1
ATOM 711 N N . LEU A 1 94 ? 16.210 -3.268 -10.313 1.00 93.44 94 LEU A N 1
ATOM 712 C CA . LEU A 1 94 ? 16.888 -4.259 -9.468 1.00 93.44 94 LEU A CA 1
ATOM 713 C C . LEU A 1 94 ? 17.819 -3.600 -8.444 1.00 93.44 94 LEU A C 1
ATOM 715 O O . LEU A 1 94 ? 17.750 -3.923 -7.258 1.00 93.44 94 LEU A O 1
ATOM 719 N N . HIS A 1 95 ? 18.652 -2.653 -8.885 1.00 92.25 95 HIS A N 1
ATOM 720 C CA . HIS A 1 95 ? 19.582 -1.944 -8.005 1.00 92.25 95 HIS A CA 1
ATOM 721 C C . HIS A 1 95 ? 18.850 -1.160 -6.902 1.00 92.25 95 HIS A C 1
ATOM 723 O O . HIS A 1 95 ? 19.203 -1.249 -5.721 1.00 92.25 95 HIS A O 1
ATOM 729 N N . ASP A 1 96 ? 17.804 -0.417 -7.269 1.00 92.31 96 ASP A N 1
ATOM 730 C CA . ASP A 1 96 ? 16.949 0.281 -6.309 1.00 92.31 96 ASP A CA 1
ATOM 731 C C . ASP A 1 96 ? 16.253 -0.716 -5.372 1.00 92.31 96 ASP A C 1
ATOM 733 O O . ASP A 1 96 ? 16.236 -0.509 -4.159 1.00 92.31 96 ASP A O 1
ATOM 737 N N . GLY A 1 97 ? 15.730 -1.823 -5.909 1.00 91.69 97 GLY A N 1
ATOM 738 C CA . GLY A 1 97 ? 15.105 -2.891 -5.131 1.00 91.69 97 GLY A CA 1
ATOM 739 C C . GLY A 1 97 ? 16.030 -3.454 -4.051 1.00 91.69 97 GLY A C 1
ATOM 740 O O . GLY A 1 97 ? 15.611 -3.625 -2.907 1.00 91.69 97 GLY A O 1
ATOM 741 N N . ASP A 1 98 ? 17.308 -3.667 -4.359 1.00 88.44 98 ASP A N 1
ATOM 742 C CA . ASP A 1 98 ? 18.288 -4.152 -3.383 1.00 88.44 98 ASP A CA 1
ATOM 743 C C . ASP A 1 98 ? 18.576 -3.149 -2.267 1.00 88.44 98 ASP A C 1
ATOM 745 O O . ASP A 1 98 ? 18.717 -3.548 -1.105 1.00 88.44 98 ASP A O 1
ATOM 749 N N . ALA A 1 99 ? 18.633 -1.854 -2.589 1.00 91.31 99 ALA A N 1
ATOM 750 C CA . ALA A 1 99 ? 18.737 -0.805 -1.579 1.00 91.31 99 ALA A CA 1
ATOM 751 C C . ALA A 1 99 ? 17.509 -0.801 -0.659 1.00 91.31 99 ALA A C 1
ATOM 753 O O . ALA A 1 99 ? 17.655 -0.865 0.561 1.00 91.31 99 ALA A O 1
ATOM 754 N N . LEU A 1 100 ? 16.306 -0.848 -1.229 1.00 92.50 100 LEU A N 1
ATOM 755 C CA . LEU A 1 100 ? 15.056 -0.858 -0.467 1.00 92.50 100 LEU A CA 1
ATOM 756 C C . LEU A 1 100 ? 14.911 -2.116 0.403 1.00 92.50 100 LEU A C 1
ATOM 758 O O . LEU A 1 100 ? 14.448 -2.035 1.538 1.00 92.50 100 LEU A O 1
ATOM 762 N N . ARG A 1 101 ? 15.368 -3.283 -0.070 1.00 90.81 101 ARG A N 1
ATOM 763 C CA . ARG A 1 101 ? 15.391 -4.515 0.738 1.00 90.81 101 ARG A CA 1
ATOM 764 C C . ARG A 1 101 ? 16.337 -4.406 1.935 1.00 90.81 101 ARG A C 1
ATOM 766 O O . ARG A 1 101 ? 16.055 -5.014 2.969 1.00 90.81 101 ARG A O 1
ATOM 773 N N . ARG A 1 102 ? 17.452 -3.668 1.822 1.00 89.62 102 ARG A N 1
ATOM 774 C CA . ARG A 1 102 ? 18.339 -3.391 2.969 1.00 89.62 102 ARG A CA 1
ATOM 775 C C . ARG A 1 102 ? 17.629 -2.531 4.008 1.00 89.62 102 ARG A C 1
ATOM 777 O O . ARG A 1 102 ? 17.624 -2.922 5.174 1.00 89.62 102 ARG A O 1
ATOM 784 N N . GLU A 1 103 ? 16.976 -1.455 3.578 1.00 93.31 103 GLU A N 1
ATOM 785 C CA . GLU A 1 103 ? 16.206 -0.580 4.473 1.00 93.31 103 GLU A CA 1
ATOM 786 C C . GLU A 1 103 ? 15.044 -1.322 5.137 1.00 93.31 103 GLU A C 1
ATOM 788 O O . GLU A 1 103 ? 14.881 -1.263 6.353 1.00 93.31 103 GLU A O 1
ATOM 793 N N . ARG A 1 104 ? 14.314 -2.154 4.384 1.00 92.06 104 ARG A N 1
ATOM 794 C CA . ARG A 1 104 ? 13.261 -3.017 4.938 1.00 92.06 104 ARG A CA 1
ATOM 795 C C . ARG A 1 104 ? 13.788 -3.941 6.040 1.00 92.06 104 ARG A C 1
ATOM 797 O O . ARG A 1 104 ? 13.150 -4.085 7.079 1.00 92.06 104 ARG A O 1
ATOM 804 N N . ARG A 1 105 ? 14.953 -4.571 5.841 1.00 87.56 105 ARG A N 1
ATOM 805 C CA . ARG A 1 105 ? 15.585 -5.416 6.875 1.00 87.56 105 ARG A CA 1
ATOM 806 C C . ARG A 1 105 ? 16.060 -4.603 8.077 1.00 87.56 105 ARG A C 1
ATOM 808 O O . ARG A 1 105 ? 16.024 -5.114 9.193 1.00 87.56 105 ARG A O 1
ATOM 815 N N . ALA A 1 106 ? 16.533 -3.376 7.868 1.00 85.69 106 ALA A N 1
ATOM 816 C CA . ALA A 1 106 ? 16.886 -2.474 8.959 1.00 85.69 106 ALA A CA 1
ATOM 817 C C . ALA A 1 106 ? 15.646 -2.121 9.790 1.00 85.69 106 ALA A C 1
ATOM 819 O O . ALA A 1 106 ? 15.656 -2.369 10.991 1.00 85.69 106 ALA A O 1
ATOM 820 N N . ALA A 1 107 ? 14.559 -1.702 9.138 1.00 87.94 107 ALA A N 1
ATOM 821 C CA . ALA A 1 107 ? 13.286 -1.414 9.791 1.00 87.94 107 ALA A CA 1
ATOM 822 C C . ALA A 1 107 ? 12.755 -2.624 10.572 1.00 87.94 107 ALA A C 1
ATOM 824 O O . ALA A 1 107 ? 12.398 -2.489 11.734 1.00 87.94 107 ALA A O 1
ATOM 825 N N . TRP A 1 108 ? 12.794 -3.829 9.992 1.00 80.00 108 TRP A N 1
ATOM 826 C CA . TRP A 1 108 ? 12.380 -5.047 10.700 1.00 80.00 108 TRP A CA 1
ATOM 827 C C . TRP A 1 108 ? 13.190 -5.309 11.979 1.00 80.00 108 TRP A C 1
ATOM 829 O O . TRP A 1 108 ? 12.636 -5.743 12.987 1.00 80.00 108 TRP A O 1
ATOM 839 N N . ARG A 1 109 ? 14.503 -5.043 11.958 1.00 80.44 109 ARG A N 1
ATOM 840 C CA . ARG A 1 109 ? 15.343 -5.171 13.158 1.00 80.44 109 ARG A CA 1
ATOM 841 C C . ARG A 1 109 ? 14.984 -4.126 14.210 1.00 80.44 109 ARG A C 1
ATOM 843 O O . ARG A 1 109 ? 14.922 -4.494 15.376 1.00 80.44 109 ARG A O 1
ATOM 850 N N . SER A 1 110 ? 14.715 -2.886 13.802 1.00 81.00 110 SER A N 1
ATOM 851 C CA . SER A 1 110 ? 14.246 -1.829 14.705 1.00 81.00 110 SER A CA 1
ATOM 852 C C . SER A 1 110 ? 12.929 -2.213 15.375 1.00 81.00 110 SER A C 1
ATOM 854 O O . SER A 1 110 ? 12.899 -2.262 16.595 1.00 81.00 110 SER A O 1
ATOM 856 N N . LEU A 1 111 ? 11.918 -2.658 14.614 1.00 79.81 111 LEU A N 1
ATOM 857 C CA . LEU A 1 111 ? 10.639 -3.123 15.180 1.00 79.81 111 LEU A CA 1
ATOM 858 C C . LEU A 1 111 ? 10.828 -4.203 16.256 1.00 79.81 111 LEU A C 1
ATOM 860 O O . LEU A 1 111 ? 10.114 -4.236 17.252 1.00 79.81 111 LEU A O 1
ATOM 864 N N . ARG A 1 112 ? 11.778 -5.122 16.053 1.00 73.56 112 ARG A N 1
ATOM 865 C CA . ARG A 1 112 ? 12.065 -6.180 17.029 1.00 73.56 112 ARG A CA 1
ATOM 866 C C . ARG A 1 112 ? 12.813 -5.680 18.251 1.00 73.56 112 ARG A C 1
ATOM 868 O O . ARG A 1 112 ? 12.629 -6.245 19.325 1.00 73.56 112 ARG A O 1
ATOM 875 N N . HIS A 1 113 ? 13.695 -4.705 18.071 1.00 67.50 113 HIS A N 1
ATOM 876 C CA . HIS A 1 113 ? 14.413 -4.102 19.180 1.00 67.50 113 HIS A CA 1
ATOM 877 C C . HIS A 1 113 ? 13.442 -3.315 20.055 1.00 67.50 113 HIS A C 1
ATOM 879 O O . HIS A 1 113 ? 13.392 -3.580 21.250 1.00 67.50 113 HIS A O 1
ATOM 885 N N . ASP A 1 114 ? 12.575 -2.510 19.440 1.00 63.91 114 ASP A N 1
ATOM 886 C CA . ASP A 1 114 ? 11.507 -1.773 20.115 1.00 63.91 114 ASP A CA 1
ATOM 887 C C . ASP A 1 114 ? 10.574 -2.737 20.866 1.00 63.91 114 ASP A C 1
ATOM 889 O O . ASP A 1 114 ? 10.363 -2.578 22.060 1.00 63.91 114 ASP A O 1
ATOM 893 N N . ALA A 1 115 ? 10.148 -3.839 20.237 1.00 59.69 115 ALA A N 1
ATOM 894 C CA . ALA A 1 115 ? 9.331 -4.869 20.893 1.00 59.69 115 ALA A CA 1
ATOM 895 C C . ALA A 1 115 ? 10.047 -5.650 22.018 1.00 59.69 115 ALA A C 1
ATOM 897 O O . ALA A 1 115 ? 9.399 -6.370 22.775 1.00 59.69 115 ALA A O 1
ATOM 898 N N . THR A 1 116 ? 11.381 -5.580 22.102 1.00 57.19 116 THR A N 1
ATOM 899 C CA . THR A 1 116 ? 12.173 -6.231 23.163 1.00 57.19 116 THR A CA 1
ATOM 900 C C . THR A 1 116 ? 12.532 -5.251 24.287 1.00 57.19 116 THR A C 1
ATOM 902 O O . THR A 1 116 ? 12.684 -5.670 25.435 1.00 57.19 116 THR A O 1
ATOM 905 N N . GLU A 1 117 ? 12.678 -3.960 23.974 1.00 48.50 117 GLU A N 1
ATOM 906 C CA . GLU A 1 117 ? 12.944 -2.884 24.939 1.00 48.50 117 GLU A CA 1
ATOM 907 C C . GLU A 1 117 ? 11.668 -2.314 25.568 1.00 48.50 117 GLU A C 1
ATOM 909 O O . GLU A 1 117 ? 11.694 -1.880 26.725 1.00 48.50 117 GLU A O 1
ATOM 914 N N . GLU A 1 118 ? 10.532 -2.414 24.875 1.00 42.81 118 GLU A N 1
ATOM 915 C CA . GLU A 1 118 ? 9.211 -2.372 25.488 1.00 42.81 118 GLU A CA 1
ATOM 916 C C . GLU A 1 118 ? 9.082 -3.576 26.433 1.00 42.81 118 GLU A C 1
ATOM 918 O O . GLU A 1 118 ? 8.542 -4.634 26.107 1.00 42.81 118 GLU A O 1
ATOM 923 N N . ARG A 1 119 ? 9.553 -3.406 27.679 1.00 34.88 119 ARG A N 1
ATOM 924 C CA . ARG A 1 119 ? 8.919 -4.077 28.822 1.00 34.88 119 ARG A CA 1
ATOM 925 C C . ARG A 1 119 ? 7.415 -3.951 28.601 1.00 34.88 119 ARG A C 1
ATOM 927 O O . ARG A 1 119 ? 6.999 -2.837 28.284 1.00 34.88 119 ARG A O 1
ATOM 934 N N . PRO A 1 120 ? 6.614 -5.015 28.791 1.00 36.78 120 PRO A N 1
ATOM 935 C CA . PRO A 1 120 ? 5.173 -4.894 28.678 1.00 36.78 120 PRO A CA 1
ATOM 936 C C . PRO A 1 120 ? 4.750 -3.814 29.670 1.00 36.78 120 PRO A C 1
ATOM 938 O O . PRO A 1 120 ? 4.725 -4.036 30.882 1.00 36.78 120 PRO A O 1
ATOM 941 N N . SER A 1 121 ? 4.507 -2.605 29.164 1.00 34.00 121 SER A N 1
ATOM 942 C CA . SER A 1 121 ? 3.733 -1.618 29.885 1.00 34.00 121 SER A CA 1
ATOM 943 C C . SER A 1 121 ? 2.442 -2.345 30.209 1.00 34.00 121 SER A C 1
ATOM 945 O O . SER A 1 121 ? 1.853 -2.951 29.315 1.00 34.00 121 SER A O 1
ATOM 947 N N . ALA A 1 122 ? 2.093 -2.398 31.492 1.00 38.06 122 ALA A N 1
ATOM 948 C CA . ALA A 1 122 ? 0.906 -3.072 31.988 1.00 38.06 122 ALA A CA 1
ATOM 949 C C . ALA A 1 122 ? -0.291 -2.756 31.075 1.00 38.06 122 ALA A C 1
ATOM 951 O O . ALA A 1 122 ? -0.785 -1.633 31.028 1.00 38.06 122 ALA A O 1
ATOM 952 N N . GLY A 1 123 ? -0.671 -3.745 30.278 1.00 41.12 123 GLY A N 1
ATOM 953 C CA . GLY A 1 123 ? -1.466 -3.562 29.076 1.00 41.12 123 GLY A CA 1
ATOM 954 C C . GLY A 1 123 ? -1.387 -4.846 28.273 1.00 41.12 123 GLY A C 1
ATOM 955 O O . GLY A 1 123 ? -0.798 -4.884 27.198 1.00 41.12 123 GLY A O 1
ATOM 956 N N . GLU A 1 124 ? -1.910 -5.922 28.865 1.00 40.47 124 GLU A N 1
ATOM 957 C CA . GLU A 1 124 ? -2.264 -7.162 28.171 1.00 40.47 124 GLU A CA 1
ATOM 958 C C . GLU A 1 124 ? -2.850 -6.869 26.781 1.00 40.47 124 GLU A C 1
ATOM 960 O O . GLU A 1 124 ? -3.441 -5.798 26.595 1.00 40.47 124 GLU A O 1
ATOM 965 N N . PRO A 1 125 ? -2.746 -7.796 25.804 1.00 45.81 125 PRO A N 1
ATOM 966 C CA . PRO A 1 125 ? -3.496 -7.654 24.565 1.00 45.81 125 PRO A CA 1
ATOM 967 C C . PRO A 1 125 ? -4.952 -7.431 24.957 1.00 45.81 125 PRO A C 1
ATOM 969 O O . PRO A 1 125 ? -5.590 -8.330 25.505 1.00 45.81 125 PRO A O 1
ATOM 972 N N . ALA A 1 126 ? -5.445 -6.207 24.759 1.00 56.53 126 ALA A N 1
ATOM 973 C CA . ALA A 1 126 ? -6.829 -5.896 25.030 1.00 56.53 126 ALA A CA 1
ATOM 974 C C . ALA A 1 126 ? -7.626 -6.912 24.217 1.00 56.53 126 ALA A C 1
ATOM 976 O O . ALA A 1 126 ? -7.491 -6.957 22.992 1.00 56.53 126 ALA A O 1
ATOM 977 N N . SER A 1 127 ? -8.340 -7.805 24.908 1.00 75.31 127 SER A N 1
ATOM 978 C CA . SER A 1 127 ? -9.090 -8.878 24.263 1.00 75.31 127 SER A CA 1
ATOM 979 C C . SER A 1 127 ? -9.919 -8.279 23.127 1.00 75.31 127 SER A C 1
ATOM 981 O O . SER A 1 127 ? -10.353 -7.129 23.228 1.00 75.31 127 SER A O 1
ATOM 983 N N . ALA A 1 128 ? -10.146 -9.015 22.035 1.00 80.56 128 ALA A N 1
ATOM 984 C CA . ALA A 1 128 ? -10.933 -8.479 20.921 1.00 80.56 128 ALA A CA 1
ATOM 985 C C . ALA A 1 128 ? -12.267 -7.881 21.421 1.00 80.56 128 ALA A C 1
ATOM 987 O O . ALA A 1 128 ? -12.647 -6.790 21.020 1.00 80.56 128 ALA A O 1
ATOM 988 N N . ALA A 1 129 ? -12.897 -8.511 22.420 1.00 79.69 129 ALA A N 1
ATOM 989 C CA . ALA A 1 129 ? -14.085 -7.995 23.101 1.00 79.69 129 ALA A CA 1
ATOM 990 C C . ALA A 1 129 ? -13.878 -6.638 23.818 1.00 79.69 129 ALA A C 1
ATOM 992 O O . ALA A 1 129 ? -14.755 -5.770 23.768 1.00 79.69 129 ALA A O 1
ATOM 993 N N . LEU A 1 130 ? -12.730 -6.424 24.472 1.00 79.56 130 LEU A N 1
ATOM 994 C CA . LEU A 1 130 ? -12.371 -5.135 25.070 1.00 79.56 130 LEU A CA 1
ATOM 995 C C . LEU A 1 130 ? -12.181 -4.062 23.994 1.00 79.56 130 LEU A C 1
ATOM 997 O O . LEU A 1 130 ? -12.761 -2.981 24.097 1.00 79.56 130 LEU A O 1
ATOM 1001 N N . LEU A 1 131 ? -11.408 -4.352 22.947 1.00 82.62 131 LEU A N 1
ATOM 1002 C CA . LEU A 1 131 ? -11.195 -3.394 21.861 1.00 82.62 131 LEU A CA 1
ATOM 1003 C C . LEU A 1 131 ? -12.502 -3.043 21.142 1.00 82.62 131 LEU A C 1
ATOM 1005 O O . LEU A 1 131 ? -12.718 -1.869 20.853 1.00 82.62 131 LEU A O 1
ATOM 1009 N N . GLU A 1 132 ? -13.395 -4.012 20.928 1.00 85.81 132 GLU A N 1
ATOM 1010 C CA . GLU A 1 132 ? -14.742 -3.784 20.386 1.00 85.81 132 GLU A CA 1
ATOM 1011 C C . GLU A 1 132 ? -15.550 -2.830 21.275 1.00 85.81 132 GLU A C 1
ATOM 1013 O O . GLU A 1 132 ? -16.131 -1.853 20.797 1.00 85.81 132 GLU A O 1
ATOM 1018 N N . SER A 1 133 ? -15.521 -3.056 22.590 1.00 82.69 133 SER A N 1
ATOM 1019 C CA . SER A 1 133 ? -16.232 -2.220 23.563 1.00 82.69 133 SER A CA 1
ATOM 1020 C C . SER A 1 133 ? -15.685 -0.789 23.606 1.00 82.69 133 SER A C 1
ATOM 1022 O O . SER A 1 133 ? -16.448 0.174 23.704 1.00 82.69 133 SER A O 1
ATOM 1024 N N . LEU A 1 134 ? -14.362 -0.628 23.528 1.00 83.81 134 LEU A N 1
ATOM 1025 C CA . LEU A 1 134 ? -13.709 0.683 23.507 1.00 83.81 134 LEU A CA 1
ATOM 1026 C C . LEU A 1 134 ? -13.939 1.424 22.191 1.00 83.81 134 LEU A C 1
ATOM 1028 O O . LEU A 1 134 ? -14.196 2.627 22.212 1.00 83.81 134 LEU A O 1
ATOM 1032 N N . LEU A 1 135 ? -13.888 0.715 21.064 1.00 87.06 135 LEU A N 1
ATOM 1033 C CA . LEU A 1 135 ? -14.191 1.284 19.758 1.00 87.06 135 LEU A CA 1
ATOM 1034 C C . LEU A 1 135 ? -15.637 1.787 19.704 1.00 87.06 135 LEU A C 1
ATOM 1036 O O . LEU A 1 135 ? -15.874 2.901 19.246 1.00 87.06 135 LEU A O 1
ATOM 1040 N N . LEU A 1 136 ? -16.596 1.015 20.224 1.00 84.88 136 LEU A N 1
ATOM 1041 C CA . LEU A 1 136 ? -17.995 1.440 20.282 1.00 84.88 136 LEU A CA 1
ATOM 1042 C C . LEU A 1 136 ? -18.162 2.740 21.086 1.00 84.88 136 LEU A C 1
ATOM 1044 O O . LEU A 1 136 ? -18.870 3.645 20.644 1.00 84.88 136 LEU A O 1
ATOM 1048 N N . LYS A 1 137 ? -17.476 2.863 22.231 1.00 84.56 137 LYS A N 1
ATOM 1049 C CA . LYS A 1 137 ? -17.482 4.093 23.042 1.00 84.56 137 LYS A CA 1
ATOM 1050 C C . LYS A 1 137 ? -16.929 5.292 22.266 1.00 84.56 137 LYS A C 1
ATOM 1052 O O . LYS A 1 137 ? -17.552 6.352 22.291 1.00 84.56 137 LYS A O 1
ATOM 1057 N N . ASP A 1 138 ? -15.812 5.128 21.555 1.00 85.75 138 ASP A N 1
ATOM 1058 C CA . ASP A 1 138 ? -15.247 6.213 20.742 1.00 85.75 138 ASP A CA 1
ATOM 1059 C C . ASP A 1 138 ? -16.168 6.597 19.577 1.00 85.75 138 ASP A C 1
ATOM 1061 O O . ASP A 1 138 ? -16.350 7.784 19.322 1.00 85.75 138 ASP A O 1
ATOM 1065 N N . ILE A 1 139 ? -16.782 5.623 18.890 1.00 85.75 139 ILE A N 1
ATOM 1066 C CA . ILE A 1 139 ? -17.730 5.885 17.792 1.00 85.75 139 ILE A CA 1
ATOM 1067 C C . ILE A 1 139 ? -18.934 6.674 18.313 1.00 85.75 139 ILE A C 1
ATOM 1069 O O . ILE A 1 139 ? -19.340 7.658 17.694 1.00 85.75 139 ILE A O 1
ATOM 1073 N N . MET A 1 140 ? -19.486 6.290 19.469 1.00 83.88 140 MET A N 1
ATOM 1074 C CA . MET A 1 140 ? -20.583 7.028 20.099 1.00 83.88 140 MET A CA 1
ATOM 1075 C C . MET A 1 140 ? -20.168 8.465 20.428 1.00 83.88 140 MET A C 1
ATOM 1077 O O . MET A 1 140 ? -20.888 9.398 20.071 1.00 83.88 140 MET A O 1
ATOM 1081 N N . ALA A 1 141 ? -18.999 8.652 21.042 1.00 84.31 141 ALA A N 1
ATOM 1082 C CA . ALA A 1 141 ? -18.465 9.968 21.379 1.00 84.31 141 ALA A CA 1
ATOM 1083 C C . ALA A 1 141 ? -18.239 10.849 20.145 1.00 84.31 141 ALA A C 1
ATOM 1085 O O . ALA A 1 141 ? -18.662 12.006 20.113 1.00 84.31 141 ALA A O 1
ATOM 1086 N N . TRP A 1 142 ? -17.632 10.279 19.105 1.00 86.06 142 TRP A N 1
ATOM 1087 C CA . TRP A 1 142 ? -17.389 10.949 17.835 1.00 86.06 142 TRP A CA 1
ATOM 1088 C C . TRP A 1 142 ? -18.705 11.358 17.169 1.00 86.06 142 TRP A C 1
ATOM 1090 O O . TRP A 1 142 ? -18.863 12.508 16.762 1.00 86.06 142 TRP A O 1
ATOM 1100 N N . SER A 1 143 ? -19.699 10.466 17.149 1.00 84.19 143 SER A N 1
ATOM 1101 C CA . SER A 1 143 ? -21.006 10.725 16.534 1.00 84.19 143 SER A CA 1
ATOM 1102 C C . SER A 1 143 ? -21.748 11.918 17.156 1.00 84.19 143 SER A C 1
ATOM 1104 O O . SER A 1 143 ? -22.496 12.617 16.464 1.00 84.19 143 SER A O 1
ATOM 1106 N N . GLN A 1 144 ? -21.532 12.207 18.447 1.00 82.75 144 GLN A N 1
ATOM 1107 C CA . GLN A 1 144 ? -22.139 13.373 19.097 1.00 82.75 144 GLN A CA 1
ATOM 1108 C C . GLN A 1 144 ? -21.605 14.693 18.530 1.00 82.75 144 GLN A C 1
ATOM 1110 O O . GLN A 1 144 ? -22.344 15.675 18.496 1.00 82.75 144 GLN A O 1
ATOM 1115 N N . GLN A 1 145 ? -20.379 14.693 18.003 1.00 80.50 145 GLN A N 1
ATOM 1116 C CA . GLN A 1 145 ? -19.689 15.871 17.474 1.00 80.50 145 GLN A CA 1
ATOM 1117 C C . GLN A 1 145 ? -19.874 16.071 15.954 1.00 80.50 145 GLN A C 1
ATOM 1119 O O . GLN A 1 145 ? -19.322 17.018 15.401 1.00 80.50 145 GLN A O 1
ATOM 1124 N N . LEU A 1 146 ? -20.637 15.204 15.272 1.00 80.19 146 LEU A N 1
ATOM 1125 C CA . LEU A 1 146 ? -20.852 15.243 13.816 1.00 80.19 146 LEU A CA 1
ATOM 1126 C C . LEU A 1 146 ? -22.197 15.862 13.395 1.00 80.19 146 LEU A C 1
ATOM 1128 O O . LEU A 1 146 ? -23.102 16.069 14.212 1.00 80.19 146 LEU A O 1
ATOM 1132 N N . SER A 1 147 ? -22.353 16.129 12.092 1.00 80.44 147 SER A N 1
ATOM 1133 C CA . SER A 1 147 ? -23.638 16.532 11.506 1.00 80.44 147 SER A CA 1
ATOM 1134 C C . SER A 1 147 ? -24.679 15.398 11.581 1.00 80.44 147 SER A C 1
ATOM 1136 O O . SER A 1 147 ? -24.348 14.231 11.792 1.00 80.44 147 SER A O 1
ATOM 1138 N N . SER A 1 148 ? -25.971 15.712 11.420 1.00 75.56 148 SER A N 1
ATOM 1139 C CA . SER A 1 148 ? -27.050 14.711 11.529 1.00 75.56 148 SER A CA 1
ATOM 1140 C C . SER A 1 148 ? -26.944 13.574 10.504 1.00 75.56 148 SER A C 1
ATOM 1142 O O . SER A 1 148 ? -27.301 12.443 10.832 1.00 75.56 148 SER A O 1
ATOM 1144 N N . GLY A 1 149 ? -26.434 13.854 9.299 1.00 73.38 149 GLY A N 1
ATOM 1145 C CA . GLY A 1 149 ? -26.223 12.854 8.249 1.00 73.38 149 GLY A CA 1
ATOM 1146 C C . GLY A 1 149 ? -25.084 11.886 8.575 1.00 73.38 149 GLY A C 1
ATOM 1147 O O . GLY A 1 149 ? -25.274 10.674 8.546 1.00 73.38 149 GLY A O 1
ATOM 1148 N N . GLU A 1 150 ? -23.922 12.404 8.970 1.00 75.31 150 GLU A N 1
ATOM 1149 C CA . GLU A 1 150 ? -22.745 11.591 9.320 1.00 75.31 150 GLU A CA 1
ATOM 1150 C C . GLU A 1 150 ? -22.956 10.801 10.619 1.00 75.31 150 GLU A C 1
ATOM 1152 O O . GLU A 1 150 ? -22.516 9.657 10.747 1.00 75.31 150 GLU A O 1
ATOM 1157 N N . ARG A 1 151 ? -23.707 11.374 11.568 1.00 76.56 151 ARG A N 1
ATOM 1158 C CA . ARG A 1 151 ? -24.126 10.680 12.790 1.00 76.56 151 ARG A CA 1
ATOM 1159 C C . ARG A 1 151 ? -24.954 9.434 12.481 1.00 76.56 151 ARG A C 1
ATOM 1161 O O . ARG A 1 151 ? -24.755 8.415 13.136 1.00 76.56 151 ARG A O 1
ATOM 1168 N N . ALA A 1 152 ? -25.854 9.493 11.497 1.00 75.38 152 ALA A N 1
ATOM 1169 C CA . ALA A 1 152 ? -26.654 8.337 11.090 1.00 75.38 152 ALA A CA 1
ATOM 1170 C C . ALA A 1 152 ? -25.787 7.232 10.460 1.00 75.38 152 ALA A C 1
ATOM 1172 O O . ALA A 1 152 ? -26.026 6.054 10.717 1.00 75.38 152 ALA A O 1
ATOM 1173 N N . VAL A 1 153 ? -24.752 7.609 9.700 1.00 77.62 153 VAL A N 1
ATOM 1174 C CA . VAL A 1 153 ? -23.783 6.665 9.119 1.00 77.62 153 VAL A CA 1
ATOM 1175 C C . VAL A 1 153 ? -22.983 5.956 10.216 1.00 77.62 153 VAL A C 1
ATOM 1177 O O . VAL A 1 153 ? -22.917 4.728 10.214 1.00 77.62 153 VAL A O 1
ATOM 1180 N N . LEU A 1 154 ? -22.438 6.693 11.193 1.00 75.50 154 LEU A N 1
ATOM 1181 C CA . LEU A 1 154 ? -21.704 6.087 12.312 1.00 75.50 154 LEU A CA 1
ATOM 1182 C C . LEU A 1 154 ? -22.599 5.247 13.231 1.00 75.50 154 LEU A C 1
ATOM 1184 O O . LEU A 1 154 ? -22.175 4.189 13.687 1.00 75.50 154 LEU A O 1
ATOM 1188 N N . ALA A 1 155 ? -23.838 5.678 13.482 1.00 70.88 155 ALA A N 1
ATOM 1189 C CA . ALA A 1 155 ? -24.795 4.928 14.298 1.00 70.88 155 ALA A CA 1
ATOM 1190 C C . ALA A 1 155 ? -25.258 3.618 13.632 1.00 70.88 155 ALA A C 1
ATOM 1192 O O . ALA A 1 155 ? -25.693 2.702 14.325 1.00 70.88 155 ALA A O 1
ATOM 1193 N N . GLY A 1 156 ? -25.163 3.526 12.301 1.00 69.56 156 GLY A N 1
ATOM 1194 C CA . GLY A 1 156 ? -25.462 2.318 11.532 1.00 69.56 156 GLY A CA 1
ATOM 1195 C C . GLY A 1 156 ? -24.337 1.277 11.517 1.00 69.56 156 GLY A C 1
ATOM 1196 O O . GLY A 1 156 ? -24.543 0.178 11.001 1.00 69.56 156 GLY A O 1
ATOM 1197 N N . LEU A 1 157 ? -23.156 1.587 12.069 1.00 76.81 157 LEU A N 1
ATOM 1198 C CA . LEU A 1 157 ? -22.057 0.629 12.180 1.00 76.81 157 LEU A CA 1
ATOM 1199 C C . LEU A 1 157 ? -22.408 -0.440 13.218 1.00 76.81 157 LEU A C 1
ATOM 1201 O O . LEU A 1 157 ? -22.357 -0.199 14.423 1.00 76.81 157 LEU A O 1
ATOM 1205 N N . ALA A 1 158 ? -22.766 -1.632 12.740 1.00 61.97 158 ALA A N 1
ATOM 1206 C CA . ALA A 1 158 ? -23.092 -2.752 13.608 1.00 61.97 158 ALA A CA 1
ATOM 1207 C C . ALA A 1 158 ? -21.888 -3.115 14.504 1.00 61.97 158 ALA A C 1
ATOM 1209 O O . ALA A 1 158 ? -20.777 -3.285 13.981 1.00 61.97 158 ALA A O 1
ATOM 1210 N N . PRO A 1 159 ? -22.081 -3.260 15.830 1.00 65.19 159 PRO A N 1
ATOM 1211 C CA . PRO A 1 159 ? -21.050 -3.813 16.697 1.00 65.19 159 PRO A CA 1
ATOM 1212 C C . PRO A 1 159 ? -20.737 -5.262 16.298 1.00 65.19 159 PRO A C 1
ATOM 1214 O O . PRO A 1 159 ? -21.543 -5.939 15.651 1.00 65.19 159 PRO A O 1
ATOM 1217 N N . SER A 1 160 ? -19.550 -5.736 16.675 1.00 64.31 160 SER A N 1
ATOM 1218 C CA . SER A 1 160 ? -19.198 -7.149 16.531 1.00 64.31 160 SER A CA 1
ATOM 1219 C C . SER A 1 160 ? -20.200 -8.030 17.296 1.00 64.31 160 SER A C 1
ATOM 1221 O O . SER A 1 160 ? -20.644 -7.635 18.377 1.00 64.31 160 SER A O 1
ATOM 1223 N N . PRO A 1 161 ? -20.574 -9.214 16.772 1.00 58.38 161 PRO A N 1
ATOM 1224 C CA . PRO A 1 161 ? -21.504 -10.135 17.431 1.00 58.38 161 PRO A CA 1
ATOM 1225 C C . PRO A 1 161 ? -20.922 -10.793 18.694 1.00 58.38 161 PRO A C 1
ATOM 1227 O O . PRO A 1 161 ? -21.615 -11.569 19.354 1.00 58.38 161 PRO A O 1
ATOM 1230 N N . LEU A 1 162 ? -19.655 -10.523 19.026 1.00 58.28 162 LEU A N 1
ATOM 1231 C CA . LEU A 1 162 ? -19.026 -11.030 20.237 1.00 58.28 162 LEU A CA 1
ATOM 1232 C C . LEU A 1 162 ? -19.678 -10.424 21.490 1.00 58.28 162 LEU A C 1
ATOM 1234 O O . LEU A 1 162 ? -19.965 -9.224 21.520 1.00 58.28 162 LEU A O 1
ATOM 1238 N N . PRO A 1 163 ? -19.889 -11.228 22.546 1.00 48.88 163 PRO A N 1
ATOM 1239 C CA . PRO A 1 163 ? -20.386 -10.708 23.808 1.00 48.88 163 PRO A CA 1
ATOM 1240 C C . PRO A 1 163 ? -19.402 -9.667 24.370 1.00 48.88 163 PRO A C 1
ATOM 1242 O O . PRO A 1 163 ? -18.186 -9.820 24.201 1.00 48.88 163 PRO A O 1
ATOM 1245 N N . PRO A 1 164 ? -19.899 -8.609 25.039 1.00 54.16 164 PRO A N 1
ATOM 1246 C CA . PRO A 1 164 ? -19.032 -7.671 25.739 1.00 54.16 164 PRO A CA 1
ATOM 1247 C C . PRO A 1 164 ? -18.160 -8.438 26.739 1.00 54.16 164 PRO A C 1
ATOM 1249 O O . PRO A 1 164 ? -18.621 -9.379 27.382 1.00 54.16 164 PRO A O 1
ATOM 1252 N N . GLY A 1 165 ? -16.884 -8.065 26.840 1.00 51.19 165 GLY A N 1
ATOM 1253 C CA . GLY A 1 165 ? -15.973 -8.708 27.783 1.00 51.19 165 GLY A CA 1
ATOM 1254 C C . GLY A 1 165 ? -16.434 -8.477 29.224 1.00 51.19 165 GLY A C 1
ATOM 1255 O O . GLY A 1 165 ? -16.706 -7.344 29.603 1.00 51.19 165 GLY A O 1
ATOM 1256 N N . ASP A 1 166 ? -16.472 -9.538 30.031 1.00 44.12 166 ASP A N 1
ATOM 1257 C CA . ASP A 1 166 ? -16.900 -9.518 31.444 1.00 44.12 166 ASP A CA 1
ATOM 1258 C C . ASP A 1 166 ? -15.918 -8.804 32.398 1.00 44.12 166 ASP A C 1
ATOM 1260 O O . ASP A 1 166 ? -16.101 -8.813 33.617 1.00 44.12 166 ASP A O 1
ATOM 1264 N N . GLN A 1 167 ? -14.841 -8.199 31.888 1.00 46.88 167 GLN A N 1
ATOM 1265 C CA . GLN A 1 167 ? -13.861 -7.564 32.760 1.00 46.88 167 GLN A CA 1
ATOM 1266 C C . GLN A 1 167 ? -14.365 -6.195 33.249 1.00 46.88 167 GLN A C 1
ATOM 1268 O O . GLN A 1 167 ? -14.777 -5.361 32.443 1.00 46.88 167 GLN A O 1
ATOM 1273 N N . PRO A 1 168 ? -14.329 -5.921 34.567 1.00 41.69 168 PRO A N 1
ATOM 1274 C CA . PRO A 1 168 ? -14.672 -4.608 35.092 1.00 41.69 168 PRO A CA 1
ATOM 1275 C C . PRO A 1 168 ? -13.673 -3.581 34.554 1.00 41.69 168 PRO A C 1
ATOM 1277 O O . PRO A 1 168 ? -12.471 -3.673 34.797 1.00 41.69 168 PRO A O 1
ATOM 1280 N N . HIS A 1 169 ? -14.176 -2.614 33.792 1.00 50.16 169 HIS A N 1
ATOM 1281 C CA . HIS A 1 169 ? -13.350 -1.586 33.177 1.00 50.16 169 HIS A CA 1
ATOM 1282 C C . HIS A 1 169 ? -13.390 -0.299 33.984 1.00 50.16 169 HIS A C 1
ATOM 1284 O O . HIS A 1 169 ? -14.464 0.198 34.331 1.00 50.16 169 HIS A O 1
ATOM 1290 N N . ASP A 1 170 ? -12.203 0.261 34.200 1.00 42.69 170 ASP A N 1
ATOM 1291 C CA . ASP A 1 170 ? -12.036 1.651 34.596 1.00 42.69 170 ASP A CA 1
ATOM 1292 C C . ASP A 1 170 ? -12.806 2.523 33.585 1.00 42.69 170 ASP A C 1
ATOM 1294 O O . ASP A 1 170 ? -12.695 2.286 32.369 1.00 42.69 170 ASP A O 1
ATOM 1298 N N . PRO A 1 171 ? -13.635 3.487 34.021 1.00 42.88 171 PRO A N 1
ATOM 1299 C CA . PRO A 1 171 ? -14.240 4.437 33.110 1.00 42.88 171 PRO A CA 1
ATOM 1300 C C . PRO A 1 171 ? -13.112 5.276 32.513 1.00 42.88 171 PRO A C 1
ATOM 1302 O O . PRO A 1 171 ? -12.730 6.306 33.058 1.00 42.88 171 PRO A O 1
ATOM 1305 N N . LEU A 1 172 ? -12.563 4.824 31.383 1.00 49.69 172 LEU A N 1
ATOM 1306 C CA . LEU A 1 172 ? -11.735 5.660 30.531 1.00 49.69 172 LEU A CA 1
ATOM 1307 C C . LEU A 1 172 ? -12.600 6.862 30.183 1.00 49.69 172 LEU A C 1
ATOM 1309 O O . LEU A 1 172 ? -13.561 6.744 29.416 1.00 49.69 172 LEU A O 1
ATOM 1313 N N . ALA A 1 173 ? -12.296 7.986 30.827 1.00 46.84 173 ALA A N 1
ATOM 1314 C CA . ALA A 1 173 ? -12.924 9.250 30.542 1.00 46.84 173 ALA A CA 1
ATOM 1315 C C . ALA A 1 173 ? -12.827 9.451 29.031 1.00 46.84 173 ALA A C 1
ATOM 1317 O O . ALA A 1 173 ? -11.746 9.375 28.439 1.00 46.84 173 ALA A O 1
ATOM 1318 N N . VAL A 1 174 ? -13.977 9.661 28.394 1.00 52.81 174 VAL A N 1
ATOM 1319 C CA . VAL A 1 174 ? -14.082 10.049 26.984 1.00 52.81 174 VAL A CA 1
ATOM 1320 C C . VAL A 1 174 ? -13.673 11.522 26.876 1.00 52.81 174 VAL A C 1
ATOM 1322 O O . VAL A 1 174 ? -14.383 12.373 26.355 1.00 52.81 174 VAL A O 1
ATOM 1325 N N . GLU A 1 175 ? -12.534 11.843 27.470 1.00 57.34 175 GLU A N 1
ATOM 1326 C CA . GLU A 1 175 ? -11.903 13.137 27.404 1.00 57.34 175 GLU A CA 1
ATOM 1327 C C . GLU A 1 175 ? -10.936 13.081 26.230 1.00 57.34 175 GLU A C 1
ATOM 1329 O O . GLU A 1 175 ? -10.213 12.097 26.004 1.00 57.34 175 GLU A O 1
ATOM 1334 N N . GLY A 1 176 ? -11.036 14.109 25.407 1.00 65.69 176 GLY A N 1
ATOM 1335 C CA . GLY A 1 176 ? -10.192 14.300 24.251 1.00 65.69 176 GLY A CA 1
ATOM 1336 C C . GLY A 1 176 ? -10.849 15.214 23.232 1.00 65.69 176 GLY A C 1
ATOM 1337 O O . GLY A 1 176 ? -12.076 15.324 23.158 1.00 65.69 176 GLY A O 1
ATOM 1338 N N . SER A 1 177 ? -10.017 15.890 22.452 1.00 80.81 177 SER A N 1
ATOM 1339 C CA . SER A 1 177 ? -10.472 16.656 21.295 1.00 80.81 177 SER A CA 1
ATOM 1340 C C . SER A 1 177 ? -11.109 15.736 20.239 1.00 80.81 177 SER A C 1
ATOM 1342 O O . SER A 1 177 ? -10.904 14.519 20.244 1.00 80.81 177 SER A O 1
ATOM 1344 N N . ARG A 1 178 ? -11.878 16.310 19.301 1.00 81.50 178 ARG A N 1
ATOM 1345 C CA . ARG A 1 178 ? -12.454 15.576 18.154 1.00 81.50 178 ARG A CA 1
ATOM 1346 C C . ARG A 1 178 ? -11.392 14.743 17.433 1.00 81.50 178 ARG A C 1
ATOM 1348 O O . ARG A 1 178 ? -11.632 13.578 17.115 1.00 81.50 178 ARG A O 1
ATOM 1355 N N . ASP A 1 179 ? -10.214 15.324 17.232 1.00 83.31 179 ASP A N 1
ATOM 1356 C CA . ASP A 1 179 ? -9.107 14.707 16.502 1.00 83.31 179 ASP A CA 1
ATOM 1357 C C . ASP A 1 179 ? -8.505 13.530 17.280 1.00 83.31 179 ASP A C 1
ATOM 1359 O O . ASP A 1 179 ? -8.204 12.483 16.702 1.00 83.31 179 ASP A O 1
ATOM 1363 N N . GLU A 1 180 ? -8.401 13.651 18.606 1.00 81.19 180 GLU A N 1
ATOM 1364 C CA . GLU A 1 180 ? -7.945 12.568 19.483 1.00 81.19 180 GLU A CA 1
ATOM 1365 C C . GLU A 1 180 ? -8.940 11.404 19.507 1.00 81.19 180 GLU A C 1
ATOM 1367 O O . GLU A 1 180 ? -8.534 10.247 19.394 1.00 81.19 180 GLU A O 1
ATOM 1372 N N . ILE A 1 181 ? -10.243 11.689 19.607 1.00 83.12 181 ILE A N 1
ATOM 1373 C CA . ILE A 1 181 ? -11.296 10.662 19.578 1.00 83.12 181 ILE A CA 1
ATOM 1374 C C . ILE A 1 181 ? -11.291 9.940 18.226 1.00 83.12 181 ILE A C 1
ATOM 1376 O O . ILE A 1 181 ? -11.286 8.709 18.192 1.00 83.12 181 ILE A O 1
ATOM 1380 N N . THR A 1 182 ? -11.223 10.694 17.127 1.00 85.25 182 THR A N 1
ATOM 1381 C CA . THR A 1 182 ? -11.168 10.155 15.759 1.00 85.25 182 THR A CA 1
ATOM 1382 C C . THR A 1 182 ? -9.941 9.260 15.574 1.00 85.25 182 THR A C 1
ATOM 1384 O O . THR A 1 182 ? -10.057 8.119 15.126 1.00 85.25 182 THR A O 1
ATOM 1387 N N . SER A 1 183 ? -8.766 9.728 16.006 1.00 83.00 183 SER A N 1
ATOM 1388 C CA . SER A 1 183 ? -7.511 8.973 15.910 1.00 83.00 183 SER A CA 1
ATOM 1389 C C . SER A 1 183 ? -7.522 7.700 16.766 1.00 83.00 183 SER A C 1
ATOM 1391 O O . SER A 1 183 ? -7.018 6.662 16.334 1.00 83.00 183 SER A O 1
ATOM 1393 N N . ARG A 1 184 ? -8.108 7.742 17.975 1.00 86.19 184 ARG A N 1
ATOM 1394 C CA . ARG A 1 184 ? -8.277 6.551 18.832 1.00 86.19 184 ARG A CA 1
ATOM 1395 C C . ARG A 1 184 ? -9.221 5.528 18.202 1.00 86.19 184 ARG A C 1
ATOM 1397 O O . ARG A 1 184 ? -8.879 4.345 18.188 1.00 86.19 184 ARG A O 1
ATOM 1404 N N . ALA A 1 185 ? -10.346 5.977 17.642 1.00 87.19 185 ALA A N 1
ATOM 1405 C CA . ALA A 1 185 ? -11.315 5.107 16.980 1.00 87.19 185 ALA A CA 1
ATOM 1406 C C . ALA A 1 185 ? -10.691 4.386 15.775 1.00 87.19 185 ALA A C 1
ATOM 1408 O O . ALA A 1 185 ? -10.775 3.162 15.673 1.00 87.19 185 ALA A O 1
ATOM 1409 N N . LEU A 1 186 ? -10.003 5.129 14.899 1.00 87.31 186 LEU A N 1
ATOM 1410 C CA . LEU A 1 186 ? -9.318 4.558 13.735 1.00 87.31 186 LEU A CA 1
ATOM 1411 C C . LEU A 1 186 ? -8.253 3.538 14.152 1.00 87.31 186 LEU A C 1
ATOM 1413 O O . LEU A 1 186 ? -8.234 2.424 13.629 1.00 87.31 186 LEU A O 1
ATOM 1417 N N . ARG A 1 187 ? -7.442 3.862 15.166 1.00 85.12 187 ARG A N 1
ATOM 1418 C CA . ARG A 1 187 ? -6.425 2.943 15.694 1.00 85.12 187 ARG A CA 1
ATOM 1419 C C . ARG A 1 187 ? -7.023 1.649 16.233 1.00 85.12 187 ARG A C 1
ATOM 1421 O O . ARG A 1 187 ? -6.536 0.572 15.902 1.00 85.12 187 ARG A O 1
ATOM 1428 N N . ARG A 1 188 ? -8.082 1.728 17.042 1.00 86.50 188 ARG A N 1
ATOM 1429 C CA . ARG A 1 188 ? -8.737 0.536 17.611 1.00 86.50 188 ARG A CA 1
ATOM 1430 C C . ARG A 1 188 ? -9.393 -0.324 16.531 1.00 86.50 188 ARG A C 1
ATOM 1432 O O . ARG A 1 188 ? -9.307 -1.548 16.602 1.00 86.50 188 ARG A O 1
ATOM 1439 N N . ALA A 1 189 ? -9.992 0.295 15.514 1.00 88.12 189 ALA A N 1
ATOM 1440 C CA . ALA A 1 189 ? -10.543 -0.423 14.366 1.00 88.12 189 ALA A CA 1
ATOM 1441 C C . ALA A 1 189 ? -9.453 -1.161 13.565 1.00 88.12 189 ALA A C 1
ATOM 1443 O O . ALA A 1 189 ? -9.635 -2.328 13.217 1.00 88.12 189 ALA A O 1
ATOM 1444 N N . GLU A 1 190 ? -8.295 -0.533 13.341 1.00 88.25 190 GLU A N 1
ATOM 1445 C CA . GLU A 1 190 ? -7.135 -1.180 12.705 1.00 88.25 190 GLU A CA 1
ATOM 1446 C C . GLU A 1 190 ? -6.571 -2.337 13.542 1.00 88.25 190 GLU A C 1
ATOM 1448 O O . GLU A 1 190 ? -6.258 -3.403 13.002 1.00 88.25 190 GLU A O 1
ATOM 1453 N N . GLN A 1 191 ? -6.489 -2.168 14.867 1.00 86.56 191 GLN A N 1
ATOM 1454 C CA . GLN A 1 191 ? -6.049 -3.228 15.782 1.00 86.56 191 GLN A CA 1
ATOM 1455 C C . GLN A 1 191 ? -6.988 -4.437 15.724 1.00 86.56 191 GLN A C 1
ATOM 1457 O O . GLN A 1 191 ? -6.519 -5.567 15.618 1.00 86.56 191 GLN A O 1
ATOM 1462 N N . LEU A 1 192 ? -8.305 -4.210 15.724 1.00 87.69 192 LEU A N 1
ATOM 1463 C CA . LEU A 1 192 ? -9.306 -5.274 15.613 1.00 87.69 192 LEU A CA 1
ATOM 1464 C C . LEU A 1 192 ? -9.226 -6.020 14.282 1.00 87.69 192 LEU A C 1
ATOM 1466 O O . LEU A 1 192 ? -9.259 -7.247 14.270 1.00 87.69 192 LEU A O 1
ATOM 1470 N N . ALA A 1 193 ? -9.091 -5.303 13.162 1.00 86.44 193 ALA A N 1
ATOM 1471 C CA . ALA A 1 193 ? -8.910 -5.936 11.855 1.00 86.44 193 ALA A CA 1
ATOM 1472 C C . ALA A 1 193 ? -7.657 -6.831 11.831 1.00 86.44 193 ALA A C 1
ATOM 1474 O O . ALA A 1 193 ? -7.717 -7.971 11.373 1.00 86.44 193 ALA A O 1
ATOM 1475 N N . THR A 1 194 ? -6.548 -6.348 12.397 1.00 85.38 194 THR A N 1
ATOM 1476 C CA . THR A 1 194 ? -5.291 -7.107 12.491 1.00 85.38 194 THR A CA 1
ATOM 1477 C C . THR A 1 194 ? -5.432 -8.347 13.378 1.00 85.38 194 THR A C 1
ATOM 1479 O O . THR A 1 194 ? -4.945 -9.420 13.014 1.00 85.38 194 THR A O 1
ATOM 1482 N N . LEU A 1 195 ? -6.114 -8.226 14.523 1.00 84.00 195 LEU A N 1
ATOM 1483 C CA . LEU A 1 195 ? -6.357 -9.346 15.433 1.00 84.00 195 LEU A CA 1
ATOM 1484 C C . LEU A 1 195 ? -7.180 -10.447 14.762 1.00 84.00 195 LEU A C 1
ATOM 1486 O O . LEU A 1 195 ? -6.745 -11.592 14.766 1.00 84.00 195 LEU A O 1
ATOM 1490 N N . TYR A 1 196 ? -8.294 -10.111 14.108 1.00 86.50 196 TYR A N 1
ATOM 1491 C CA . TYR A 1 196 ? -9.130 -11.121 13.452 1.00 86.50 196 TYR A CA 1
ATOM 1492 C C . TYR A 1 196 ? -8.448 -11.799 12.259 1.00 86.50 196 TYR A C 1
ATOM 1494 O O . TYR A 1 196 ? -8.633 -12.997 12.056 1.00 86.50 196 TYR A O 1
ATOM 1502 N N . LEU A 1 197 ? -7.615 -11.078 11.500 1.00 82.88 197 LEU A N 1
ATOM 1503 C CA . LEU A 1 197 ? -6.781 -11.695 10.460 1.00 82.88 197 LEU A CA 1
ATOM 1504 C C . LEU A 1 197 ? -5.744 -12.652 11.062 1.00 82.88 197 LEU A C 1
ATOM 1506 O O . LEU A 1 197 ? -5.557 -13.758 10.564 1.00 82.88 197 LEU A O 1
ATOM 1510 N N . THR A 1 198 ? -5.118 -12.259 12.173 1.00 79.50 198 THR A N 1
ATOM 1511 C CA . THR A 1 198 ? -4.156 -13.111 12.886 1.00 79.50 198 THR A CA 1
ATOM 1512 C C . THR A 1 198 ? -4.827 -14.356 13.474 1.00 79.50 198 THR A C 1
ATOM 1514 O O . THR A 1 198 ? -4.234 -15.435 13.468 1.00 79.50 198 THR A O 1
ATOM 1517 N N . ASP A 1 199 ? -6.055 -14.225 13.977 1.00 79.44 199 ASP A N 1
ATOM 1518 C CA . ASP A 1 199 ? -6.847 -15.346 14.486 1.00 79.44 199 ASP A CA 1
ATOM 1519 C C . ASP A 1 199 ? -7.242 -16.300 13.351 1.00 79.44 199 ASP A C 1
ATOM 1521 O O . ASP A 1 199 ? -7.150 -17.515 13.525 1.00 79.44 199 ASP A O 1
ATOM 1525 N N . ALA A 1 200 ? -7.590 -15.774 12.170 1.00 78.12 200 ALA A N 1
ATOM 1526 C CA . ALA A 1 200 ? -7.858 -16.581 10.980 1.00 78.12 200 ALA A CA 1
ATOM 1527 C C . ALA A 1 200 ? -6.616 -17.376 10.540 1.00 78.12 200 ALA A C 1
ATOM 1529 O O . ALA A 1 200 ? -6.718 -18.574 10.288 1.00 78.12 200 ALA A O 1
ATOM 1530 N N . ASP A 1 201 ? -5.435 -16.750 10.528 1.00 75.12 201 ASP A N 1
ATOM 1531 C CA . ASP A 1 201 ? -4.170 -17.418 10.182 1.00 75.12 201 ASP A CA 1
ATOM 1532 C C . ASP A 1 201 ? -3.777 -18.524 11.178 1.00 75.12 201 ASP A C 1
ATOM 1534 O O . ASP A 1 201 ? -3.058 -19.463 10.828 1.00 75.12 201 ASP A O 1
ATOM 1538 N N . ARG A 1 202 ? -4.219 -18.412 12.436 1.00 76.38 202 ARG A N 1
ATOM 1539 C CA . ARG A 1 202 ? -3.923 -19.369 13.516 1.00 76.38 202 ARG A CA 1
ATOM 1540 C C . ARG A 1 202 ? -5.014 -20.417 13.726 1.00 76.38 202 ARG A C 1
ATOM 1542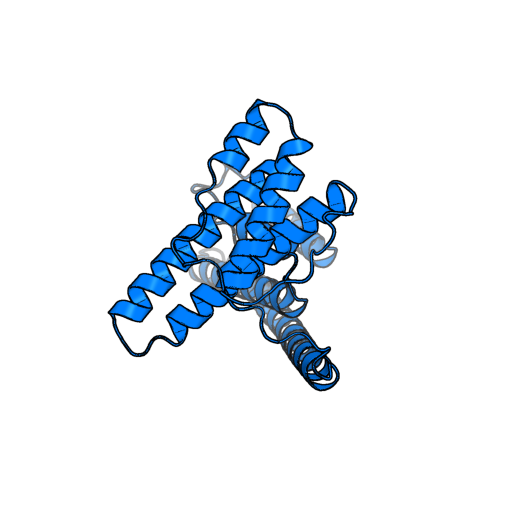 O O . ARG A 1 202 ? -4.804 -21.327 14.531 1.00 76.38 202 ARG A O 1
ATOM 1549 N N . ALA A 1 203 ? -6.156 -20.293 13.054 1.00 82.19 203 ALA A N 1
ATOM 1550 C CA . ALA A 1 203 ? -7.281 -21.197 13.226 1.00 82.19 203 ALA A CA 1
ATOM 1551 C C . ALA A 1 203 ? -6.886 -22.634 12.852 1.00 82.19 203 ALA A C 1
ATOM 1553 O O . ALA A 1 203 ? -6.360 -22.904 11.773 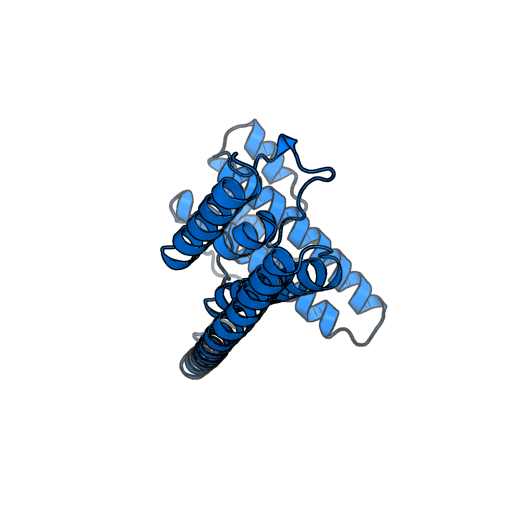1.00 82.19 203 ALA A O 1
ATOM 1554 N N . THR A 1 204 ? -7.139 -23.569 13.765 1.00 82.56 204 THR A N 1
ATOM 1555 C CA . THR A 1 204 ? -6.816 -24.992 13.588 1.00 82.56 204 THR A CA 1
ATOM 1556 C C . THR A 1 204 ? -8.016 -25.819 13.129 1.00 82.56 204 THR A C 1
ATOM 1558 O O . THR A 1 204 ? -7.850 -26.981 12.756 1.00 82.56 204 THR A O 1
ATOM 1561 N N . ASP A 1 205 ? -9.211 -25.226 13.124 1.00 88.00 205 ASP A N 1
ATOM 1562 C CA . ASP A 1 205 ? -10.455 -25.831 12.667 1.00 88.00 205 ASP A CA 1
ATOM 1563 C C . ASP A 1 205 ? -11.242 -24.885 11.743 1.00 88.00 205 ASP A C 1
ATOM 1565 O O . ASP A 1 205 ? -11.074 -23.663 11.759 1.00 88.00 205 ASP A O 1
ATOM 1569 N N . GLN A 1 206 ? -12.101 -25.477 10.911 1.00 87.12 206 GLN A N 1
ATOM 1570 C CA . GLN A 1 206 ? -12.844 -24.764 9.872 1.00 87.12 206 GLN A CA 1
ATOM 1571 C C . GLN A 1 206 ? -13.840 -23.743 10.444 1.00 87.12 206 GLN A C 1
ATOM 1573 O O . GLN A 1 206 ? -14.016 -22.674 9.865 1.00 87.12 206 GLN A O 1
ATOM 1578 N N . ALA A 1 207 ? -14.481 -24.048 11.575 1.00 87.50 207 ALA A N 1
ATOM 1579 C CA . ALA A 1 207 ? -15.492 -23.171 12.160 1.00 87.50 207 A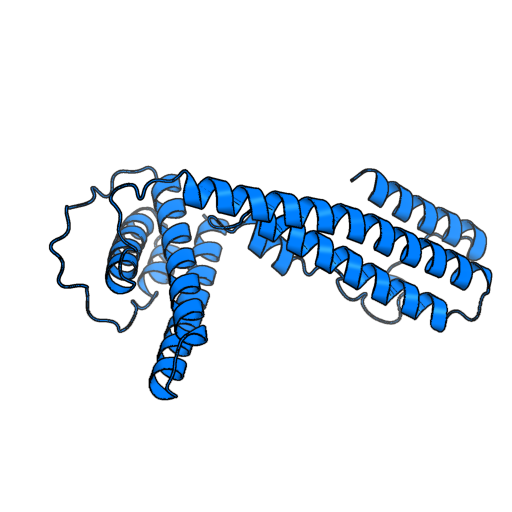LA A CA 1
ATOM 1580 C C . ALA A 1 207 ? -14.853 -21.904 12.753 1.00 87.50 207 ALA A C 1
ATOM 1582 O O . ALA A 1 207 ? -15.370 -20.801 12.569 1.00 87.50 207 ALA A O 1
ATOM 1583 N N . GLY A 1 208 ? -13.704 -22.051 13.416 1.00 78.00 208 GLY A N 1
ATOM 1584 C CA . GLY A 1 208 ? -12.893 -20.942 13.909 1.00 78.00 208 GLY A CA 1
ATOM 1585 C C . GLY A 1 208 ? -12.358 -20.064 12.778 1.00 78.00 208 GLY A C 1
ATOM 1586 O O . GLY A 1 208 ? -12.427 -18.840 12.884 1.00 78.00 208 GLY A O 1
ATOM 1587 N N . LEU A 1 209 ? -11.902 -20.670 11.673 1.00 79.06 209 LEU A N 1
ATOM 1588 C CA . LEU A 1 209 ? -11.457 -19.936 10.484 1.00 79.06 209 LEU A CA 1
ATOM 1589 C C . LEU A 1 209 ? -12.590 -19.092 9.885 1.00 79.06 209 LEU A C 1
ATOM 1591 O O . LEU A 1 209 ? -12.406 -17.898 9.652 1.00 79.06 209 LEU A O 1
ATOM 1595 N N . GLU A 1 210 ? -13.760 -19.694 9.655 1.00 87.12 210 GLU A N 1
ATOM 1596 C CA . GLU A 1 210 ? -14.921 -19.003 9.082 1.00 87.12 210 GLU A CA 1
ATOM 1597 C C . GLU A 1 210 ? -15.382 -17.840 9.965 1.00 87.12 210 GLU A C 1
ATOM 1599 O O . GLU A 1 210 ? -15.636 -16.744 9.461 1.00 87.12 210 GLU A O 1
ATOM 1604 N N . LEU A 1 211 ? -15.435 -18.045 11.285 1.00 85.56 211 LEU A N 1
ATOM 1605 C CA . LEU A 1 211 ? -15.783 -16.990 12.234 1.00 85.56 211 LEU A CA 1
ATOM 1606 C C . LEU A 1 211 ? -14.758 -15.847 12.211 1.00 85.56 211 LEU A C 1
ATOM 1608 O O . LEU A 1 211 ? -15.141 -14.681 12.117 1.00 85.56 211 LEU A O 1
ATOM 1612 N N . ALA A 1 212 ? -13.461 -16.161 12.258 1.00 83.50 212 ALA A N 1
ATOM 1613 C CA . ALA A 1 212 ? -12.401 -15.156 12.226 1.00 83.50 212 ALA A CA 1
ATOM 1614 C C . ALA A 1 212 ? -12.402 -14.361 10.908 1.00 83.50 212 ALA A C 1
ATOM 1616 O O . ALA A 1 212 ? -12.268 -13.138 10.926 1.00 83.50 212 ALA A O 1
ATOM 1617 N N . GLN A 1 213 ? -12.646 -15.018 9.769 1.00 83.38 213 GLN A N 1
ATOM 1618 C CA . GLN A 1 213 ? -12.790 -14.359 8.467 1.00 83.38 213 GLN A CA 1
ATOM 1619 C C . GLN A 1 213 ? -14.018 -13.440 8.404 1.00 83.38 213 GLN A C 1
ATOM 1621 O O . GLN A 1 213 ? -13.920 -12.334 7.869 1.00 83.38 213 GLN A O 1
ATOM 1626 N N . GLN A 1 214 ? -15.159 -13.855 8.966 1.00 89.56 214 GLN A N 1
ATOM 1627 C CA . GLN A 1 214 ? -16.358 -13.012 9.051 1.00 89.56 214 GLN A CA 1
ATOM 1628 C C . GLN A 1 214 ? -16.104 -11.759 9.898 1.00 89.56 214 GLN A C 1
ATOM 1630 O O . GLN A 1 214 ? -16.422 -10.647 9.469 1.00 89.56 214 GLN A O 1
ATOM 1635 N N . LEU A 1 215 ? -15.481 -11.926 11.068 1.00 87.75 215 LEU A N 1
ATOM 1636 C CA . LEU A 1 215 ? -15.120 -10.818 11.954 1.00 87.75 215 LEU A CA 1
ATOM 1637 C C . LEU A 1 215 ? -14.086 -9.885 11.307 1.00 87.75 215 LEU A C 1
ATOM 1639 O O . LEU A 1 215 ? -14.231 -8.662 11.377 1.00 87.75 215 LEU A O 1
ATOM 1643 N N . ALA A 1 216 ? -13.087 -10.433 10.609 1.00 86.00 216 ALA A N 1
ATOM 1644 C CA . ALA A 1 216 ? -12.112 -9.652 9.854 1.00 86.00 216 ALA A CA 1
ATOM 1645 C C . ALA A 1 216 ? -12.788 -8.827 8.750 1.00 86.00 216 ALA A C 1
ATOM 1647 O O . ALA A 1 216 ? -12.565 -7.619 8.667 1.00 86.00 216 ALA A O 1
ATOM 1648 N N . ALA A 1 217 ? -13.668 -9.440 7.951 1.00 86.56 217 ALA A N 1
ATOM 1649 C CA . ALA A 1 217 ? -14.407 -8.750 6.896 1.00 86.56 217 ALA A CA 1
ATOM 1650 C C . ALA A 1 217 ? -15.284 -7.614 7.453 1.00 86.56 217 ALA A C 1
ATOM 1652 O O . ALA A 1 217 ? -15.261 -6.501 6.921 1.00 86.56 217 ALA A O 1
ATOM 1653 N N . GLN A 1 218 ? -16.006 -7.860 8.554 1.00 89.06 218 GLN A N 1
ATOM 1654 C CA . GLN A 1 218 ? -16.806 -6.833 9.228 1.00 89.06 218 GLN A CA 1
ATOM 1655 C C . GLN A 1 218 ? -15.926 -5.691 9.756 1.00 89.06 218 GLN A C 1
ATOM 1657 O O . GLN A 1 218 ? -16.257 -4.517 9.571 1.00 89.06 218 GLN A O 1
ATOM 1662 N N . SER A 1 219 ? -14.795 -6.018 10.386 1.00 88.38 219 SER A N 1
ATOM 1663 C CA . SER A 1 219 ? -13.873 -5.026 10.942 1.00 88.38 219 SER A CA 1
ATOM 1664 C C . SER A 1 219 ? -13.246 -4.149 9.853 1.00 88.38 219 SER A C 1
ATOM 1666 O O . SER A 1 219 ? -13.209 -2.927 10.000 1.00 88.38 219 SER A O 1
ATOM 1668 N N . ILE A 1 220 ? -12.845 -4.743 8.723 1.00 86.75 220 ILE A N 1
ATOM 1669 C CA . ILE A 1 220 ? -12.307 -4.024 7.558 1.00 86.75 220 ILE A CA 1
ATOM 1670 C C . ILE A 1 220 ? -13.371 -3.100 6.953 1.00 86.75 220 ILE A C 1
ATOM 1672 O O . ILE A 1 220 ? -13.090 -1.928 6.699 1.00 86.75 220 ILE A O 1
ATOM 1676 N N . ALA A 1 221 ? -14.603 -3.588 6.766 1.00 88.19 221 ALA A N 1
ATOM 1677 C CA . ALA A 1 221 ? -15.699 -2.772 6.242 1.00 88.19 221 ALA A CA 1
ATOM 1678 C C . ALA A 1 221 ? -15.995 -1.570 7.154 1.00 88.19 221 ALA A C 1
ATOM 1680 O O . ALA A 1 221 ? -16.133 -0.440 6.682 1.00 88.19 221 ALA A O 1
ATOM 1681 N N . ARG A 1 222 ? -16.025 -1.790 8.473 1.00 89.75 222 ARG A N 1
ATOM 1682 C CA . ARG A 1 222 ? -16.198 -0.724 9.466 1.00 89.75 222 ARG A CA 1
ATOM 1683 C C . ARG A 1 222 ? -15.047 0.280 9.434 1.00 89.75 222 ARG A C 1
ATOM 1685 O O . ARG A 1 222 ? -15.308 1.479 9.430 1.00 89.75 222 ARG A O 1
ATOM 1692 N N . LEU A 1 223 ? -13.797 -0.182 9.378 1.00 89.81 223 LEU A N 1
ATOM 1693 C CA . LEU A 1 223 ? -12.625 0.689 9.257 1.00 89.81 223 LEU A CA 1
ATOM 1694 C C . LEU A 1 223 ? -12.707 1.572 8.003 1.00 89.81 223 LEU A C 1
ATOM 1696 O O . LEU A 1 223 ? -12.442 2.770 8.086 1.00 89.81 223 LEU A O 1
ATOM 1700 N N . ALA A 1 224 ? -13.123 1.012 6.864 1.00 87.56 224 ALA A N 1
ATOM 1701 C CA . ALA A 1 224 ? -13.299 1.770 5.626 1.00 87.56 224 ALA A CA 1
ATOM 1702 C C . ALA A 1 224 ? -14.345 2.890 5.777 1.00 87.56 224 ALA A C 1
ATOM 1704 O O . ALA A 1 224 ? -14.097 4.026 5.370 1.00 87.56 224 ALA A O 1
ATOM 1705 N N . VAL A 1 225 ? -15.482 2.605 6.424 1.00 88.56 225 VAL A N 1
ATOM 1706 C CA . VAL A 1 225 ? -16.502 3.627 6.715 1.00 88.56 225 VAL A CA 1
ATOM 1707 C C . VAL A 1 225 ? -15.957 4.699 7.660 1.00 88.56 225 VAL A C 1
ATOM 1709 O O . VAL A 1 225 ? -16.108 5.884 7.368 1.00 88.56 225 VAL A O 1
ATOM 1712 N N . LEU A 1 226 ? -15.276 4.319 8.747 1.00 88.69 226 LEU A N 1
ATOM 1713 C CA . LEU A 1 226 ? -14.678 5.281 9.682 1.00 88.69 226 LEU A CA 1
ATOM 1714 C C . LEU A 1 226 ? -13.681 6.209 8.974 1.00 88.69 226 LEU A C 1
ATOM 1716 O O . LEU A 1 226 ? -13.728 7.420 9.176 1.00 88.69 226 LEU A O 1
ATOM 1720 N N . ARG A 1 227 ? -12.836 5.673 8.085 1.00 88.00 227 ARG A N 1
ATOM 1721 C CA . ARG A 1 227 ? -11.919 6.481 7.263 1.00 88.00 227 ARG A CA 1
ATOM 1722 C C . ARG A 1 227 ? -12.666 7.439 6.334 1.00 88.00 227 ARG A C 1
ATOM 1724 O O . ARG A 1 227 ? -12.282 8.599 6.235 1.00 88.00 227 ARG A O 1
ATOM 1731 N N . SER A 1 228 ? -13.756 6.993 5.705 1.00 86.06 228 SER A N 1
ATOM 1732 C CA . SER A 1 228 ? -14.563 7.857 4.828 1.00 86.06 228 SER A CA 1
ATOM 1733 C C . SER A 1 228 ? -15.202 9.034 5.576 1.00 86.06 228 SER A C 1
ATOM 1735 O O . SER A 1 228 ? -15.217 10.149 5.060 1.00 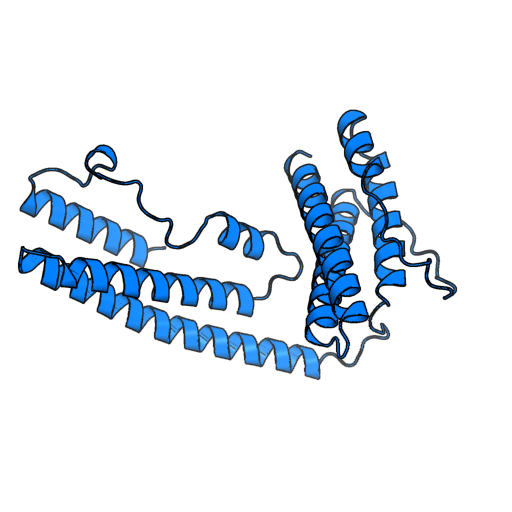86.06 228 SER A O 1
ATOM 1737 N N . VAL A 1 229 ? -15.664 8.809 6.812 1.00 86.19 229 VAL A N 1
ATOM 1738 C CA . VAL A 1 229 ? -16.232 9.861 7.667 1.00 86.19 229 VAL A CA 1
ATOM 1739 C C . VAL A 1 229 ? -15.137 10.808 8.157 1.00 86.19 229 VAL A C 1
ATOM 1741 O O . VAL A 1 229 ? -15.350 12.013 8.163 1.00 86.19 229 VAL A O 1
ATOM 1744 N N . ALA A 1 230 ? -13.953 10.298 8.511 1.00 85.25 230 ALA A N 1
ATOM 1745 C CA . ALA A 1 230 ? -12.814 11.138 8.891 1.00 85.25 230 ALA A CA 1
ATOM 1746 C C . ALA A 1 230 ? -12.318 12.032 7.741 1.00 85.25 230 ALA A C 1
ATOM 1748 O O . ALA A 1 230 ? -11.900 13.156 7.989 1.00 85.25 230 ALA A O 1
ATOM 1749 N N . ALA A 1 231 ? -12.376 11.554 6.494 1.00 80.00 231 ALA A N 1
ATOM 1750 C CA . ALA A 1 231 ? -11.943 12.312 5.319 1.00 80.00 231 ALA A CA 1
ATOM 1751 C C . ALA A 1 231 ? -12.969 13.356 4.831 1.00 80.00 231 ALA A C 1
ATOM 1753 O O . ALA A 1 231 ? -12.594 14.284 4.116 1.00 80.00 231 ALA A O 1
ATOM 1754 N N . GLY A 1 232 ? -14.254 13.196 5.173 1.00 70.00 232 GLY A N 1
ATOM 1755 C CA . GLY A 1 232 ? -15.331 14.136 4.821 1.00 70.00 232 GLY A CA 1
ATOM 1756 C C . GLY A 1 232 ? -15.616 15.226 5.867 1.00 70.00 232 GLY A C 1
ATOM 1757 O O . GLY A 1 232 ? -16.459 16.085 5.614 1.00 70.00 232 GLY A O 1
ATOM 1758 N N . ALA A 1 233 ? -14.932 15.158 7.013 1.00 54.03 233 ALA A N 1
ATOM 1759 C CA . ALA A 1 233 ? -15.151 15.906 8.255 1.00 54.03 233 ALA A CA 1
ATOM 1760 C C . ALA A 1 233 ? -14.335 17.200 8.391 1.00 54.03 233 ALA A C 1
ATOM 1762 O O . ALA A 1 233 ? -14.713 17.985 9.304 1.00 54.03 233 ALA A O 1
#

InterPro domains:
  IPR009078 Ferritin-like superfamily [SSF47240] (21-108)
  IPR012347 Ferritin-like [G3DSA:1.20.1260.10] (1-107)

pLDDT: mean 80.13, std 13.91, range [34.0, 96.38]

Secondary structure (DSSP, 8-state):
-HHHHHHHHHHHHHHHHHHSS---GGG-SSPPP-SS-HHHHHHHHS-TT--HHHHHHHHHHHHHHHHHHHHHHHHH-SSHHHHHHHHHHHHHHHHHHHHHHHHHHHHHHHHHHHHHHS---S-----HHHHHHHHHHHHHHHHHTS-HHHHHHHHT-PPPSSPPP-SPPP-----S-HHHHHHHHHHHHHHHHHHHHHHHHH--SHHHHHHHHHHHHHHHHHHHHHHHHHHH-

Radius of gyration: 23.76 Å; chains: 1; bounding box: 47×42×68 Å

Organism: NCBI:txid87461